Protein AF-A0A2N5FZJ8-F1 (afdb_monomer)

Foldseek 3Di:
DDPVVVVVVVVVVVVVVVVVVVVVVVVVCVVVPPVVVVVVVVVVVVVVLVVVVVVLVVVVVVCVVVVDDHPVNVVVVVVVVVVVVVVVVVVVVVVVVVVVVVVVVVVVVVVVVVPDDDDDDDDDDDDDDDDDDDDDDDDDDDDDDDDDDDDDDDDDDDPDDPPVRVVVVVVVVVVVVVVVVVVVVVCVSVVDDDPDPPDPDD

pLDDT: mean 71.3, std 21.49, range [29.97, 96.94]

Radius of gyration: 38.83 Å; Cα contacts (8 Å, |Δi|>4): 13; chains: 1; bounding box: 72×49×127 Å

Sequence (202 aa):
MSNEQAQELFSSLKKMGMKLEFELNELIKKQLNKEELLLSASSNSAVIASMISQCRNMVELLSIPLNFPTKNDVARVAKLAIQVEEKVDQLDEQMMALSSTLADIKSSVEMLGAGGLTEKPDSPAMDLPKSGQNPQLKAPSSKPESVNDSGTAASRKKPEDSPAEKRRKARSRALSILLDNIQKNAEIQSGLPLKGSKSNGR

Secondary structure (DSSP, 8-state):
--HHHHHHHHHHHHHHHHHHHHHHHHHHHHHHT-HHHHHHHHHHHHHHHHHHHHHHHHHHHHHHHHTPPPHHHHHHHHHHHHHHHHHHHHHHHHHHHHHHHHHHHHHHHHHHHTT------------PPP--------------------------------HHHHHHHHHHHHHHHHHHHHHHHHHHHHT-----------

Structure (mmCIF, N/CA/C/O backbone):
data_AF-A0A2N5FZJ8-F1
#
_entry.id   AF-A0A2N5FZJ8-F1
#
loop_
_atom_site.group_PDB
_atom_site.id
_atom_site.type_symbol
_atom_site.label_atom_id
_atom_site.label_alt_id
_atom_site.label_comp_id
_atom_site.label_asym_id
_atom_site.label_entity_id
_atom_site.label_seq_id
_atom_site.pdbx_PDB_ins_code
_atom_site.Cartn_x
_atom_site.Cartn_y
_atom_site.Cartn_z
_atom_site.occupancy
_atom_site.B_iso_or_equiv
_atom_site.auth_seq_id
_atom_site.auth_comp_id
_atom_site.auth_asym_id
_atom_site.auth_atom_id
_atom_site.pdbx_PDB_model_num
ATOM 1 N N . MET A 1 1 ? 2.322 12.257 68.155 1.00 51.56 1 MET A N 1
ATOM 2 C CA . MET A 1 1 ? 1.665 11.165 67.404 1.00 51.56 1 MET A CA 1
ATOM 3 C C . MET A 1 1 ? 2.762 10.210 66.968 1.00 51.56 1 MET A C 1
ATOM 5 O O . MET A 1 1 ? 3.756 10.703 66.446 1.00 51.56 1 MET A O 1
ATOM 9 N N . SER A 1 2 ? 2.690 8.925 67.331 1.00 56.94 2 SER A N 1
ATOM 10 C CA . SER A 1 2 ? 3.841 8.017 67.207 1.00 56.94 2 SER A CA 1
ATOM 11 C C . SER A 1 2 ? 4.096 7.626 65.747 1.00 56.94 2 SER A C 1
ATOM 13 O O . SER A 1 2 ? 3.173 7.493 64.945 1.00 56.94 2 SER A O 1
ATOM 15 N N . ASN A 1 3 ? 5.373 7.470 65.399 1.00 73.25 3 ASN A N 1
ATOM 16 C CA . ASN A 1 3 ? 5.850 7.179 64.042 1.00 73.25 3 ASN A CA 1
ATOM 17 C C . ASN A 1 3 ? 5.328 5.821 63.512 1.00 73.25 3 ASN A C 1
ATOM 19 O O . ASN A 1 3 ? 5.151 5.633 62.311 1.00 73.25 3 ASN A O 1
ATOM 23 N N . GLU A 1 4 ? 5.008 4.896 64.420 1.00 73.88 4 GLU A N 1
ATOM 24 C CA . GLU A 1 4 ? 4.426 3.580 64.120 1.00 73.88 4 GLU A CA 1
ATOM 25 C C . GLU A 1 4 ? 2.993 3.680 63.585 1.00 73.88 4 GLU A C 1
ATOM 27 O O . GLU A 1 4 ? 2.658 3.023 62.602 1.00 73.88 4 GLU A O 1
ATOM 32 N N . GLN A 1 5 ? 2.170 4.574 64.142 1.00 74.25 5 GLN A N 1
ATOM 33 C CA . GLN A 1 5 ? 0.802 4.800 63.657 1.00 74.25 5 GLN A CA 1
ATOM 34 C C . GLN A 1 5 ? 0.799 5.374 62.231 1.00 74.25 5 GLN A C 1
ATOM 36 O O . GLN A 1 5 ? -0.047 5.023 61.409 1.00 74.25 5 GLN A O 1
ATOM 41 N N . ALA A 1 6 ? 1.780 6.223 61.905 1.00 76.19 6 ALA A N 1
ATOM 42 C CA . ALA A 1 6 ? 1.956 6.748 60.554 1.00 76.19 6 ALA A CA 1
ATOM 43 C C . ALA A 1 6 ? 2.402 5.656 59.560 1.00 76.19 6 ALA A C 1
ATOM 45 O O . ALA A 1 6 ? 1.918 5.622 58.425 1.00 76.19 6 ALA A O 1
ATOM 46 N N . GLN A 1 7 ? 3.274 4.732 59.980 1.00 82.00 7 GLN A N 1
ATOM 47 C CA . GLN A 1 7 ? 3.683 3.590 59.155 1.00 82.00 7 GLN A CA 1
ATOM 48 C C . GLN A 1 7 ? 2.542 2.594 58.913 1.00 82.00 7 GLN A C 1
ATOM 50 O O . GLN A 1 7 ? 2.386 2.111 57.788 1.00 82.00 7 GLN A O 1
ATOM 55 N N . GLU A 1 8 ? 1.702 2.319 59.913 1.00 82.44 8 GLU A N 1
ATOM 56 C CA . GLU A 1 8 ? 0.527 1.458 59.743 1.00 82.44 8 GLU A CA 1
ATOM 57 C C . GLU A 1 8 ? -0.494 2.063 58.769 1.00 82.44 8 GLU A C 1
ATOM 59 O O . GLU A 1 8 ? -0.967 1.370 57.858 1.00 82.44 8 GLU A O 1
ATOM 64 N N . LEU A 1 9 ? -0.770 3.368 58.871 1.00 84.94 9 LEU A N 1
ATOM 65 C CA . LEU A 1 9 ? -1.635 4.084 57.927 1.00 84.94 9 LEU A CA 1
ATOM 66 C C . LEU A 1 9 ? -1.069 4.077 56.501 1.00 84.94 9 LEU A C 1
ATOM 68 O O . LEU A 1 9 ? -1.791 3.793 55.547 1.00 84.94 9 LEU A O 1
ATOM 72 N N . PHE A 1 10 ? 0.235 4.298 56.336 1.00 87.81 10 PHE A N 1
ATOM 73 C CA . PHE A 1 10 ? 0.866 4.224 55.019 1.00 87.81 10 PHE A CA 1
ATOM 74 C C . PHE A 1 10 ? 0.809 2.805 54.432 1.00 87.81 10 PHE A C 1
ATOM 76 O O . PHE A 1 10 ? 0.530 2.615 53.246 1.00 87.81 10 PHE A O 1
ATOM 83 N N . SER A 1 11 ? 1.016 1.784 55.268 1.00 85.31 11 SER A N 1
ATOM 84 C CA . SER A 1 11 ? 0.953 0.384 54.845 1.00 85.31 11 SER A CA 1
ATOM 85 C C . SER A 1 11 ? -0.462 -0.042 54.434 1.00 85.31 11 SER A C 1
ATOM 87 O O . SER A 1 11 ? -0.623 -0.793 53.469 1.00 85.31 11 SER A O 1
ATOM 89 N N . SER A 1 12 ? -1.492 0.454 55.125 1.00 85.25 12 SER A N 1
ATOM 90 C CA . SER A 1 12 ? -2.895 0.169 54.812 1.00 85.25 12 SER A CA 1
ATOM 91 C C . SER A 1 12 ? -3.349 0.892 53.544 1.00 85.25 12 SER A C 1
ATOM 93 O O . SER A 1 12 ? -3.952 0.256 52.678 1.00 85.25 12 SER A O 1
ATOM 95 N N . LEU A 1 13 ? -2.955 2.156 53.359 1.00 90.50 13 LEU A N 1
ATOM 96 C CA . LEU A 1 13 ? -3.197 2.900 52.122 1.00 90.50 13 LEU A CA 1
ATOM 97 C C . LEU A 1 13 ? -2.526 2.224 50.921 1.00 90.50 13 LEU A C 1
ATOM 99 O O . LEU A 1 13 ? -3.152 2.039 49.880 1.00 90.50 13 LEU A O 1
ATOM 103 N N . LYS A 1 14 ? -1.280 1.766 51.080 1.00 91.94 14 LYS A N 1
ATOM 104 C CA . LYS A 1 14 ? -0.554 1.033 50.035 1.00 91.94 14 LYS A CA 1
ATOM 105 C C . LYS A 1 14 ? -1.231 -0.295 49.678 1.00 91.94 14 LYS A C 1
ATOM 107 O O . LYS A 1 14 ? -1.328 -0.637 48.502 1.00 91.94 14 LYS A O 1
ATOM 112 N N . LYS A 1 15 ? -1.727 -1.042 50.671 1.00 92.06 15 LYS A N 1
ATOM 113 C CA . LYS A 1 15 ? -2.499 -2.279 50.443 1.00 92.06 15 LYS A CA 1
ATOM 114 C C . LYS A 1 15 ? -3.815 -2.002 49.712 1.00 92.06 15 LYS A C 1
ATOM 116 O O . LYS A 1 15 ? -4.202 -2.793 48.858 1.00 92.06 15 LYS A O 1
ATOM 121 N N . MET A 1 16 ? -4.489 -0.898 50.029 1.00 91.06 16 MET A N 1
ATOM 122 C CA . MET A 1 16 ? -5.724 -0.493 49.355 1.00 91.06 16 MET A CA 1
ATOM 123 C C . MET A 1 16 ? -5.465 -0.048 47.911 1.00 91.06 16 MET A C 1
ATOM 125 O O . MET A 1 16 ? -6.182 -0.484 47.015 1.00 91.06 16 MET A O 1
ATOM 129 N N . GLY A 1 17 ? -4.398 0.721 47.673 1.00 90.69 17 GLY A N 1
ATOM 130 C CA . GLY A 1 17 ? -3.949 1.092 46.329 1.00 90.69 17 GLY A CA 1
ATOM 131 C C . GLY A 1 17 ? -3.646 -0.132 45.464 1.00 90.69 17 GLY A C 1
ATOM 132 O O . GLY A 1 17 ? -4.189 -0.254 44.373 1.00 90.69 17 GLY A O 1
ATOM 133 N N . MET A 1 18 ? -2.894 -1.104 45.996 1.00 92.69 18 MET A N 1
ATOM 134 C CA . MET A 1 18 ? -2.609 -2.354 45.277 1.00 92.69 18 MET A CA 1
ATOM 135 C C . MET A 1 18 ? -3.866 -3.175 44.964 1.00 92.69 18 MET A C 1
ATOM 137 O O . MET A 1 18 ? -3.948 -3.783 43.900 1.00 92.69 18 MET A O 1
ATOM 141 N N . LYS A 1 19 ? -4.856 -3.209 45.866 1.00 92.56 19 LYS A N 1
ATOM 142 C CA . LYS A 1 19 ? -6.133 -3.892 45.597 1.00 92.56 19 LYS A CA 1
ATOM 143 C C . LYS A 1 19 ? -6.912 -3.209 44.477 1.00 92.56 19 LYS A C 1
ATOM 145 O O . LYS A 1 19 ? -7.411 -3.900 43.596 1.00 92.56 19 LYS A O 1
ATOM 150 N N . LEU A 1 20 ? -6.968 -1.878 44.486 1.00 93.81 20 LEU A N 1
ATOM 151 C CA . LEU A 1 20 ? -7.645 -1.110 43.444 1.00 93.81 20 LEU A CA 1
ATOM 152 C C . LEU A 1 20 ? -6.958 -1.311 42.090 1.00 93.81 20 LEU A C 1
ATOM 154 O O . LEU A 1 20 ? -7.627 -1.612 41.110 1.00 93.81 20 LEU A O 1
ATOM 158 N N . GLU A 1 21 ? -5.627 -1.232 42.039 1.00 93.25 21 GLU A N 1
ATOM 159 C CA . GLU A 1 21 ? -4.853 -1.520 40.826 1.00 93.25 21 GLU A CA 1
ATOM 160 C C . GLU A 1 21 ? -5.110 -2.938 40.306 1.00 93.25 21 GLU A C 1
ATOM 162 O O . GLU A 1 21 ? -5.289 -3.135 39.104 1.00 93.25 21 GLU A O 1
ATOM 167 N N . PHE A 1 22 ? -5.166 -3.926 41.202 1.00 94.38 22 PHE A N 1
ATOM 168 C CA . PHE A 1 22 ? -5.444 -5.309 40.835 1.00 94.38 22 PHE A CA 1
ATOM 169 C C . PHE A 1 22 ? -6.852 -5.479 40.253 1.00 94.38 22 PHE A C 1
ATOM 171 O O . PHE A 1 22 ? -6.998 -6.077 39.189 1.00 94.38 22 PHE A O 1
ATOM 178 N N . GLU A 1 23 ? -7.875 -4.921 40.904 1.00 92.00 23 GLU A N 1
ATOM 179 C CA . GLU A 1 23 ? -9.263 -4.972 40.428 1.00 92.00 23 GLU A CA 1
ATOM 180 C C . GLU A 1 23 ? -9.436 -4.259 39.086 1.00 92.00 23 GLU A C 1
ATOM 182 O O . GLU A 1 23 ? -10.106 -4.769 38.187 1.00 92.00 23 GLU A O 1
ATOM 187 N N . LEU A 1 24 ? -8.786 -3.108 38.914 1.00 91.31 24 LEU A N 1
ATOM 188 C CA . LEU A 1 24 ? -8.852 -2.327 37.684 1.00 91.31 24 LEU A CA 1
ATOM 189 C C . LEU A 1 24 ? -8.143 -3.054 36.534 1.00 91.31 24 LEU A C 1
ATOM 191 O O . LEU A 1 24 ? -8.661 -3.113 35.420 1.00 91.31 24 LEU A O 1
ATOM 195 N N . ASN A 1 25 ? -7.006 -3.692 36.812 1.00 92.94 25 ASN A N 1
ATOM 196 C CA . ASN A 1 25 ? -6.291 -4.516 35.842 1.00 92.94 25 ASN A CA 1
ATOM 197 C C . ASN A 1 25 ? -7.089 -5.778 35.466 1.00 92.94 25 ASN A C 1
ATOM 199 O O . ASN A 1 25 ? -7.164 -6.137 34.293 1.00 92.94 25 ASN A O 1
ATOM 203 N N . GLU A 1 26 ? -7.746 -6.424 36.431 1.00 91.19 26 GLU A N 1
ATOM 204 C CA . GLU A 1 26 ? -8.674 -7.533 36.178 1.00 91.19 26 GLU A CA 1
ATOM 205 C C . GLU A 1 26 ? -9.872 -7.103 35.323 1.00 91.19 26 GLU A C 1
ATOM 207 O O . GLU A 1 26 ? -10.249 -7.818 34.395 1.00 91.19 26 GLU A O 1
ATOM 212 N N . LEU A 1 27 ? -10.451 -5.925 35.571 1.00 88.88 27 LEU A N 1
ATOM 213 C CA . LEU A 1 27 ? -11.542 -5.383 34.755 1.00 88.88 27 LEU A CA 1
ATOM 214 C C . LEU A 1 27 ? -11.098 -5.080 33.323 1.00 88.88 27 LEU A C 1
ATOM 216 O O . LEU A 1 27 ? -11.801 -5.453 32.383 1.00 88.88 27 LEU A O 1
ATOM 220 N N . ILE A 1 28 ? -9.928 -4.459 33.146 1.00 85.81 28 ILE A N 1
ATOM 221 C CA . ILE A 1 28 ? -9.356 -4.188 31.821 1.00 85.81 28 ILE A CA 1
ATOM 222 C C . ILE A 1 28 ? -9.119 -5.502 31.080 1.00 85.81 28 ILE A C 1
ATOM 224 O O . ILE A 1 28 ? -9.569 -5.651 29.944 1.00 85.81 28 ILE A O 1
ATOM 228 N N . LYS A 1 29 ? -8.479 -6.484 31.727 1.00 85.06 29 LYS A N 1
ATOM 229 C CA . LYS A 1 29 ? -8.259 -7.814 31.142 1.00 85.06 29 LYS A CA 1
ATOM 230 C C . LYS A 1 29 ? -9.577 -8.478 30.768 1.00 85.06 29 LYS A C 1
ATOM 232 O O . LYS A 1 29 ? -9.704 -8.976 29.658 1.00 85.06 29 LYS A O 1
ATOM 237 N N . LYS A 1 30 ? -10.588 -8.431 31.637 1.00 83.94 30 LYS A N 1
ATOM 238 C CA . LYS A 1 30 ? -11.920 -8.985 31.353 1.00 83.94 30 LYS A CA 1
ATOM 239 C C . LYS A 1 30 ? -12.645 -8.272 30.221 1.00 83.94 30 LYS A C 1
ATOM 241 O O . LYS A 1 30 ? -13.468 -8.906 29.579 1.00 83.94 30 LYS A O 1
ATOM 246 N N . GLN A 1 31 ? -12.403 -6.986 29.976 1.00 76.44 31 GLN A N 1
ATOM 247 C CA . GLN A 1 31 ? -13.002 -6.281 28.840 1.00 76.44 31 GLN A CA 1
ATOM 248 C C . GLN A 1 31 ? -12.243 -6.530 27.532 1.00 76.44 31 GLN A C 1
ATOM 250 O O . GLN A 1 31 ? -12.888 -6.770 26.516 1.00 76.44 31 GLN A O 1
ATOM 255 N N . LEU A 1 32 ? -10.906 -6.529 27.552 1.00 74.25 32 LEU A N 1
ATOM 256 C CA . LEU A 1 32 ? -10.083 -6.781 26.362 1.00 74.25 32 LEU A CA 1
ATOM 257 C C . LEU A 1 32 ? -10.145 -8.235 25.892 1.00 74.25 32 LEU A C 1
ATOM 259 O O . LEU A 1 32 ? -10.093 -8.492 24.695 1.00 74.25 32 LEU A O 1
ATOM 263 N N . ASN A 1 33 ? -10.254 -9.180 26.825 1.00 75.69 33 ASN A N 1
ATOM 264 C CA . ASN A 1 33 ? -10.258 -10.609 26.520 1.00 75.69 33 ASN A CA 1
ATOM 265 C C . ASN A 1 33 ? -11.664 -11.145 26.198 1.00 75.69 33 ASN A C 1
ATOM 267 O O . ASN A 1 33 ? -11.864 -12.356 26.121 1.00 75.69 33 ASN A O 1
ATOM 271 N N . LYS A 1 34 ? -12.653 -10.257 26.021 1.00 77.31 34 LYS A N 1
ATOM 272 C CA . LYS A 1 34 ? -13.940 -10.628 25.431 1.00 77.31 34 LYS A CA 1
ATOM 273 C C . LYS A 1 34 ? -13.716 -10.881 23.951 1.00 77.31 34 LYS A C 1
ATOM 275 O O . LYS A 1 34 ? -13.586 -9.947 23.165 1.00 77.31 34 LYS A O 1
ATOM 280 N N . GLU A 1 35 ? -13.706 -12.156 23.590 1.00 69.88 35 GLU A N 1
ATOM 281 C CA . GLU A 1 35 ? -13.626 -12.631 22.208 1.00 69.88 35 GLU A CA 1
ATOM 282 C C . GLU A 1 35 ? -14.667 -11.945 21.307 1.00 69.88 35 GLU A C 1
ATOM 284 O O . GLU A 1 35 ? -14.365 -11.588 20.176 1.00 69.88 35 GLU A O 1
ATOM 289 N N . GLU A 1 36 ? -15.847 -11.627 21.843 1.00 70.62 36 GLU A N 1
ATOM 290 C CA . GLU A 1 36 ? -16.895 -10.857 21.162 1.00 70.62 36 GLU A CA 1
ATOM 291 C C . GLU A 1 36 ? -16.448 -9.441 20.747 1.00 70.62 36 GLU A C 1
ATOM 293 O O . GLU A 1 36 ? -16.779 -8.982 19.655 1.00 70.62 36 GLU A O 1
ATOM 298 N N . LEU A 1 37 ? -15.649 -8.753 21.571 1.00 73.62 37 LEU A N 1
ATOM 299 C CA . LEU A 1 37 ? -15.106 -7.429 21.245 1.00 73.62 37 LEU A CA 1
ATOM 300 C C . LEU A 1 37 ? -14.029 -7.555 20.163 1.00 73.62 37 LEU A C 1
ATOM 302 O O . LEU A 1 37 ? -13.997 -6.756 19.232 1.00 73.62 37 LEU A O 1
ATOM 306 N N . LEU A 1 38 ? -13.199 -8.598 20.231 1.00 76.81 38 LEU A N 1
ATOM 307 C CA . LEU A 1 38 ? -12.179 -8.875 19.220 1.00 76.81 38 LEU A CA 1
ATOM 308 C C . LEU A 1 38 ? -12.798 -9.253 17.862 1.00 76.81 38 LEU A C 1
ATOM 310 O O . LEU A 1 38 ? -12.352 -8.762 16.826 1.00 76.81 38 LEU A O 1
ATOM 314 N N . LEU A 1 39 ? -13.860 -10.063 17.863 1.00 76.62 39 LEU A N 1
ATOM 315 C CA . LEU A 1 39 ? -14.635 -10.430 16.673 1.00 76.62 39 LEU A CA 1
ATOM 316 C C . LEU A 1 39 ? -15.423 -9.238 16.109 1.00 76.62 39 LEU A C 1
ATOM 318 O O . LEU A 1 39 ? -15.474 -9.042 14.895 1.00 76.62 39 LEU A O 1
ATOM 322 N N . SER A 1 40 ? -16.000 -8.396 16.968 1.00 73.62 40 SER A N 1
ATOM 323 C CA . SER A 1 40 ? -16.661 -7.152 16.552 1.00 73.62 40 SER A CA 1
ATOM 324 C C . SER A 1 40 ? -15.658 -6.153 15.966 1.00 73.62 40 SER A C 1
ATOM 326 O O . SER A 1 40 ? -15.894 -5.556 14.919 1.00 73.62 40 SER A O 1
ATOM 328 N N . ALA A 1 41 ? -14.475 -6.022 16.567 1.00 78.19 41 ALA A N 1
ATOM 329 C CA . ALA A 1 41 ? -13.407 -5.178 16.045 1.00 78.19 41 ALA A CA 1
ATOM 330 C C . ALA A 1 41 ? -12.852 -5.698 14.708 1.00 78.19 41 ALA A C 1
ATOM 332 O O . ALA A 1 41 ? -12.589 -4.894 13.814 1.00 78.19 41 ALA A O 1
ATOM 333 N N . SER A 1 42 ? -12.697 -7.017 14.540 1.00 78.38 42 SER A N 1
ATOM 334 C CA . SER A 1 42 ? -12.204 -7.606 13.287 1.00 78.38 42 SER A CA 1
ATOM 335 C C . SER A 1 42 ? -13.236 -7.544 12.156 1.00 78.38 42 SER A C 1
ATOM 337 O O . SER A 1 42 ? -12.893 -7.254 11.012 1.00 78.38 42 SER A O 1
ATOM 339 N N . SER A 1 43 ? -14.517 -7.750 12.461 1.00 78.06 43 SER A N 1
ATOM 340 C CA . SER A 1 43 ? -15.594 -7.595 11.477 1.00 78.06 43 SER A CA 1
ATOM 341 C C . SER A 1 43 ? -15.771 -6.131 11.069 1.00 78.06 43 SER A C 1
ATOM 343 O O . SER A 1 43 ? -15.841 -5.832 9.876 1.00 78.06 43 SER A O 1
ATOM 345 N N . ASN A 1 44 ? -15.729 -5.198 12.024 1.00 80.56 44 ASN A N 1
ATOM 346 C CA . ASN A 1 44 ? -15.761 -3.767 11.727 1.00 80.56 44 ASN A CA 1
ATOM 347 C C . ASN A 1 44 ? -14.537 -3.318 10.921 1.00 80.56 44 ASN A C 1
ATOM 349 O O . ASN A 1 44 ? -14.677 -2.513 10.000 1.00 80.56 44 ASN A O 1
ATOM 353 N N . SER A 1 45 ? -13.344 -3.848 11.205 1.00 82.00 45 SER A N 1
ATOM 354 C CA . SER A 1 45 ? -12.148 -3.510 10.428 1.00 82.00 45 SER A CA 1
ATOM 355 C C . SER A 1 45 ? -12.231 -4.023 8.988 1.00 82.00 45 SER A C 1
ATOM 357 O O . SER A 1 45 ? -11.848 -3.297 8.071 1.00 82.00 45 SER A O 1
ATOM 359 N N . ALA A 1 46 ? -12.816 -5.204 8.759 1.00 83.69 46 ALA A N 1
ATOM 360 C CA . ALA A 1 46 ? -13.082 -5.717 7.416 1.00 83.69 46 ALA A CA 1
ATOM 361 C C . ALA A 1 46 ? -14.078 -4.832 6.639 1.00 83.69 46 ALA A C 1
ATOM 363 O O . ALA A 1 46 ? -13.865 -4.539 5.459 1.00 83.69 46 ALA A O 1
ATOM 364 N N . VAL A 1 47 ? -15.133 -4.340 7.300 1.00 84.69 47 VAL A N 1
ATOM 365 C CA . VAL A 1 47 ? -16.097 -3.403 6.694 1.00 84.69 47 VAL A CA 1
ATOM 366 C C . VAL A 1 47 ? -15.424 -2.076 6.338 1.00 84.69 47 VAL A C 1
ATOM 368 O O . VAL A 1 47 ? -15.582 -1.586 5.219 1.00 84.69 47 VAL A O 1
ATOM 371 N N . ILE A 1 48 ? -14.616 -1.522 7.243 1.00 84.75 48 ILE A N 1
ATOM 372 C CA . ILE A 1 48 ? -13.857 -0.288 6.997 1.00 84.75 48 ILE A CA 1
ATOM 373 C C . ILE A 1 48 ? -12.867 -0.482 5.839 1.00 84.75 48 ILE A C 1
ATOM 375 O O . ILE A 1 48 ? -12.765 0.380 4.967 1.00 84.75 48 ILE A O 1
ATOM 379 N N . ALA A 1 49 ? -12.179 -1.624 5.770 1.00 85.19 49 ALA A N 1
ATOM 380 C CA . ALA A 1 49 ? -11.278 -1.947 4.665 1.00 85.19 49 ALA A CA 1
ATOM 381 C C . ALA A 1 49 ? -12.016 -2.015 3.315 1.00 85.19 49 ALA A C 1
ATOM 383 O O . ALA A 1 49 ? -11.515 -1.509 2.305 1.00 85.19 49 ALA A O 1
ATOM 384 N N . SER A 1 50 ? -13.229 -2.576 3.300 1.00 86.25 50 SER A N 1
ATOM 385 C CA . SER A 1 50 ? -14.099 -2.588 2.119 1.00 86.25 50 SER A CA 1
ATOM 386 C C . SER A 1 50 ? -14.509 -1.170 1.703 1.00 86.25 50 SER A C 1
ATOM 388 O O . SER A 1 50 ? -14.347 -0.804 0.539 1.00 86.25 50 SER A O 1
ATOM 390 N N . MET A 1 51 ? -14.929 -0.320 2.648 1.00 86.75 51 MET A N 1
ATOM 391 C CA . MET A 1 51 ? -15.269 1.084 2.368 1.00 86.75 51 MET A CA 1
ATOM 392 C C . MET A 1 51 ? -14.077 1.878 1.823 1.00 86.75 51 MET A C 1
ATOM 394 O O . MET A 1 51 ? -14.211 2.622 0.851 1.00 86.75 51 MET A O 1
ATOM 398 N N . ILE A 1 52 ? -12.890 1.695 2.403 1.00 89.00 52 ILE A N 1
ATOM 399 C CA . ILE A 1 52 ? -11.658 2.324 1.912 1.00 89.00 52 ILE A CA 1
ATOM 400 C C . ILE A 1 52 ? -11.359 1.864 0.480 1.00 89.00 52 ILE A C 1
ATOM 402 O O . ILE A 1 52 ? -10.953 2.675 -0.353 1.00 89.00 52 ILE A O 1
ATOM 406 N N . SER A 1 53 ? -11.579 0.585 0.174 1.00 86.94 53 SER A N 1
ATOM 407 C CA . SER A 1 53 ? -11.386 0.039 -1.173 1.00 86.94 53 SER A CA 1
ATOM 408 C C . SER A 1 53 ? -12.383 0.627 -2.175 1.00 86.94 53 SER A C 1
ATOM 410 O O . SER A 1 53 ? -11.990 1.032 -3.264 1.00 86.94 53 SER A O 1
ATOM 412 N N . GLN A 1 54 ? -13.652 0.776 -1.792 1.00 89.00 54 GLN A N 1
ATOM 413 C CA . GLN A 1 54 ? -14.660 1.438 -2.625 1.00 89.00 54 GLN A CA 1
ATOM 414 C C . GLN A 1 54 ? -14.324 2.914 -2.874 1.00 89.00 54 GLN A C 1
ATOM 416 O O . GLN A 1 54 ? -14.427 3.386 -4.004 1.00 89.00 54 GLN A O 1
ATOM 421 N N . CYS A 1 55 ? -13.854 3.630 -1.849 1.00 88.25 55 CYS A N 1
ATOM 422 C CA . CYS A 1 55 ? -13.403 5.013 -1.986 1.00 88.25 55 CYS A CA 1
ATOM 423 C C . CYS A 1 55 ? -12.219 5.125 -2.958 1.00 88.25 55 CYS A C 1
ATOM 425 O O . CYS A 1 55 ? -12.226 5.977 -3.843 1.00 88.25 55 CYS A O 1
ATOM 427 N N . ARG A 1 56 ? -11.239 4.214 -2.872 1.00 86.56 56 ARG A N 1
ATOM 428 C CA . ARG A 1 56 ? -10.131 4.142 -3.841 1.00 86.56 56 ARG A CA 1
ATOM 429 C C . ARG A 1 56 ? -10.636 3.933 -5.268 1.00 86.56 56 ARG A C 1
ATOM 431 O O . ARG A 1 56 ? -10.214 4.664 -6.156 1.00 86.56 56 ARG A O 1
ATOM 438 N N . ASN A 1 57 ? -11.585 3.022 -5.473 1.00 87.31 57 ASN A N 1
ATOM 439 C CA . ASN A 1 57 ? -12.168 2.773 -6.795 1.00 87.31 57 ASN A CA 1
ATOM 440 C C . ASN A 1 57 ? -12.916 3.999 -7.341 1.00 87.31 57 ASN A C 1
ATOM 442 O O . ASN A 1 57 ? -12.835 4.296 -8.529 1.00 87.31 57 ASN A O 1
ATOM 446 N N . MET A 1 58 ? -13.617 4.743 -6.480 1.00 87.00 58 MET A N 1
ATOM 447 C CA . MET A 1 58 ? -14.262 6.000 -6.872 1.00 87.00 58 MET A CA 1
ATOM 448 C C . MET A 1 58 ? -13.231 7.059 -7.262 1.00 87.00 58 MET A C 1
ATOM 450 O O . MET A 1 58 ? -13.411 7.741 -8.265 1.00 87.00 58 MET A O 1
ATOM 454 N N . VAL A 1 59 ? -12.133 7.171 -6.510 1.00 86.88 59 VAL A N 1
ATOM 455 C CA . VAL A 1 59 ? -11.018 8.068 -6.843 1.00 86.88 59 VAL A CA 1
ATOM 456 C C . VAL A 1 59 ? -10.398 7.688 -8.192 1.00 86.88 59 VAL A C 1
ATOM 458 O O . VAL A 1 59 ? -10.101 8.575 -8.980 1.00 86.88 59 VAL A O 1
ATOM 461 N N . GLU A 1 60 ? -10.263 6.401 -8.509 1.00 87.25 60 GLU A N 1
ATOM 462 C CA . GLU A 1 60 ? -9.792 5.954 -9.829 1.00 87.25 60 GLU A CA 1
ATOM 463 C C . GLU A 1 60 ? -10.789 6.246 -10.958 1.00 87.25 60 GLU A C 1
ATOM 465 O O . GL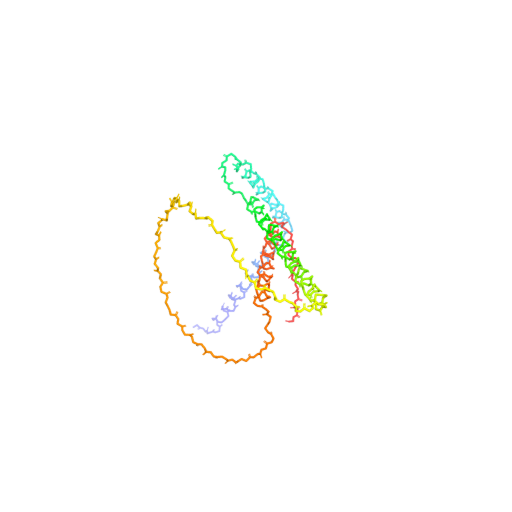U A 1 60 ? -10.393 6.639 -12.049 1.00 87.25 60 GLU A O 1
ATOM 470 N N . LEU A 1 61 ? -12.092 6.109 -10.718 1.00 87.44 61 LEU A N 1
ATOM 471 C CA . LEU A 1 61 ? -13.095 6.440 -11.732 1.00 87.44 61 LEU A CA 1
ATOM 472 C C . LEU A 1 61 ? -13.154 7.952 -11.998 1.00 87.44 61 LEU A C 1
ATOM 474 O O . LEU A 1 61 ? -13.288 8.382 -13.142 1.00 87.44 61 LEU A O 1
ATOM 478 N N . LEU A 1 62 ? -13.032 8.759 -10.942 1.00 86.81 62 LEU A N 1
ATOM 479 C CA . LEU A 1 62 ? -13.021 10.219 -11.025 1.00 86.81 62 LEU A CA 1
ATOM 480 C C . LEU A 1 62 ? -11.716 10.770 -11.609 1.00 86.81 62 LEU A C 1
ATOM 482 O O . LEU A 1 62 ? -11.707 11.901 -12.096 1.00 86.81 62 LEU A O 1
ATOM 486 N N . SER A 1 63 ? -10.631 9.994 -11.604 1.00 87.62 63 SER A N 1
ATOM 487 C CA . SER A 1 63 ? -9.343 10.441 -12.136 1.00 87.62 63 SER A CA 1
ATOM 488 C C . SER A 1 63 ? -9.337 10.584 -13.650 1.00 87.62 63 SER A C 1
ATOM 490 O O . SER A 1 63 ? -8.597 11.409 -14.175 1.00 87.62 63 SER A O 1
ATOM 492 N N . ILE A 1 64 ? -10.187 9.827 -14.348 1.00 82.56 64 ILE A N 1
ATOM 493 C CA . ILE A 1 64 ? -10.317 9.877 -15.806 1.00 82.56 64 ILE A CA 1
ATOM 494 C C . ILE A 1 64 ? -10.850 11.248 -16.268 1.00 82.56 64 ILE A C 1
ATOM 496 O O . ILE A 1 64 ? -10.172 11.897 -17.063 1.00 82.56 64 ILE A O 1
ATOM 500 N N . PRO A 1 65 ? -12.010 11.744 -15.784 1.00 87.19 65 PRO A N 1
ATOM 501 C CA . PRO A 1 65 ? -12.513 13.056 -16.193 1.00 87.19 65 PRO A CA 1
ATOM 502 C C . PRO A 1 65 ? -11.733 14.232 -15.589 1.00 87.19 65 PRO A C 1
ATOM 504 O O . PRO A 1 65 ? -11.665 15.289 -16.211 1.00 87.19 65 PRO A O 1
ATOM 507 N N . LEU A 1 66 ? -11.162 14.083 -14.388 1.00 85.44 66 LEU A N 1
ATOM 508 C CA . LEU A 1 66 ? -10.483 15.178 -13.678 1.00 85.44 66 LEU A CA 1
ATOM 509 C C . LEU A 1 66 ? -8.962 15.207 -13.894 1.00 85.44 66 LEU A C 1
ATOM 511 O O . LEU A 1 66 ? -8.290 16.096 -13.374 1.00 85.44 66 LEU A O 1
ATOM 515 N N . ASN A 1 67 ? -8.426 14.253 -14.660 1.00 85.62 67 ASN A N 1
ATOM 516 C CA . ASN A 1 67 ? -7.026 14.152 -15.069 1.00 85.62 67 ASN A CA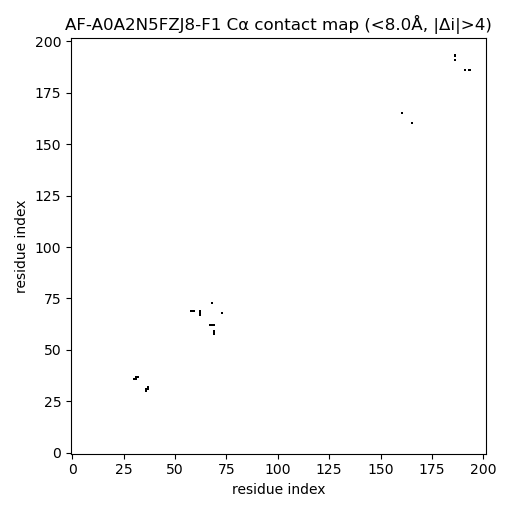 1
ATOM 517 C C . ASN A 1 67 ? -6.008 14.312 -13.922 1.00 85.62 67 ASN A C 1
ATOM 519 O O . ASN A 1 67 ? -4.970 14.956 -14.079 1.00 85.62 67 ASN A O 1
ATOM 523 N N . PHE A 1 68 ? -6.300 13.740 -12.752 1.00 88.88 68 PHE A N 1
ATOM 524 C CA . PHE A 1 68 ? -5.328 13.671 -11.664 1.00 88.88 68 PHE A CA 1
ATOM 525 C C . PHE A 1 68 ? -4.629 12.305 -11.660 1.00 88.88 68 PHE A C 1
ATOM 527 O O . PHE A 1 68 ? -5.279 11.281 -11.867 1.00 88.88 68 PHE A O 1
ATOM 534 N N . PRO A 1 69 ? -3.311 12.253 -11.411 1.00 83.31 69 PRO A N 1
ATOM 535 C CA . PRO A 1 69 ? -2.577 10.994 -11.399 1.00 83.31 69 PRO A CA 1
ATOM 536 C C . PRO A 1 69 ? -2.979 10.134 -10.193 1.00 83.31 69 PRO A C 1
ATOM 538 O O . PRO A 1 69 ? -2.977 10.599 -9.051 1.00 83.31 69 PRO A O 1
ATOM 541 N N . THR A 1 70 ? -3.294 8.859 -10.433 1.00 89.56 70 THR A N 1
ATOM 542 C CA . THR A 1 70 ? -3.624 7.894 -9.372 1.00 89.56 70 THR A CA 1
ATOM 543 C C . THR A 1 70 ? -2.403 7.096 -8.924 1.00 89.56 70 THR A C 1
ATOM 545 O O . THR A 1 70 ? -1.375 7.032 -9.601 1.00 89.56 70 THR A O 1
ATOM 548 N N . LYS A 1 71 ? -2.516 6.412 -7.777 1.00 88.31 71 LYS A N 1
ATOM 549 C CA . LYS A 1 71 ? -1.458 5.507 -7.291 1.00 88.31 71 LYS A CA 1
ATOM 550 C C . LYS A 1 71 ? -1.142 4.393 -8.295 1.00 88.31 71 LYS A C 1
ATOM 552 O O . LYS A 1 71 ? 0.020 4.019 -8.438 1.00 88.31 71 LYS A O 1
ATOM 557 N N . ASN A 1 72 ? -2.156 3.9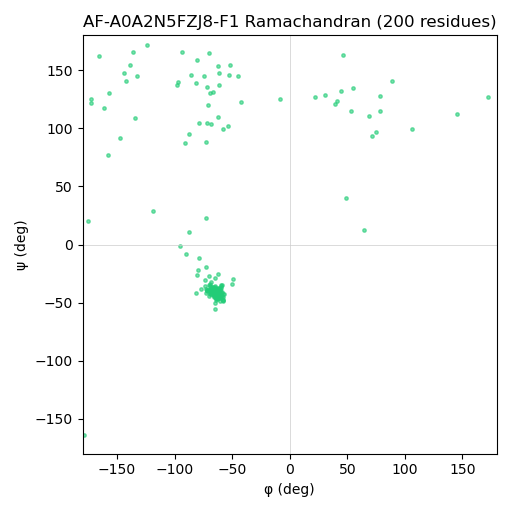03 -9.010 1.00 87.81 72 ASN A N 1
ATOM 558 C CA . ASN A 1 72 ? -1.984 2.877 -10.035 1.00 87.81 72 ASN A CA 1
ATOM 559 C C . ASN A 1 72 ? -1.230 3.414 -11.253 1.00 87.81 72 ASN A C 1
ATOM 561 O O . ASN A 1 72 ? -0.411 2.693 -11.817 1.00 87.81 72 ASN A O 1
ATOM 565 N N . ASP A 1 73 ? -1.441 4.677 -11.629 1.00 89.94 73 ASP A N 1
ATOM 566 C CA . ASP A 1 73 ? -0.683 5.311 -12.714 1.00 89.94 73 ASP A CA 1
ATOM 567 C C . ASP A 1 73 ? 0.799 5.411 -12.371 1.00 89.94 73 ASP A C 1
ATOM 569 O O . ASP A 1 73 ? 1.643 4.995 -13.161 1.00 89.94 73 ASP A O 1
ATOM 573 N N . VAL A 1 74 ? 1.119 5.866 -11.156 1.00 91.75 74 VAL A N 1
ATOM 574 C CA . VAL A 1 74 ? 2.507 5.946 -10.681 1.00 91.75 74 VAL A CA 1
ATOM 575 C C . VAL A 1 74 ? 3.162 4.562 -10.669 1.00 91.75 74 VAL A C 1
ATOM 577 O O . VAL A 1 74 ? 4.288 4.410 -11.141 1.00 91.75 74 VAL A O 1
ATOM 580 N N . ALA A 1 75 ? 2.453 3.533 -10.197 1.00 92.81 75 ALA A N 1
ATOM 581 C CA . ALA A 1 75 ? 2.961 2.162 -10.192 1.00 92.81 75 ALA A CA 1
ATOM 582 C C . ALA A 1 75 ? 3.191 1.614 -11.613 1.00 92.81 75 ALA A C 1
ATOM 584 O O . ALA A 1 75 ? 4.208 0.968 -11.872 1.00 92.81 75 ALA A O 1
ATOM 585 N N . ARG A 1 76 ? 2.275 1.891 -12.551 1.00 93.06 76 ARG A N 1
ATOM 586 C CA . ARG A 1 76 ? 2.410 1.491 -13.960 1.00 93.06 76 ARG A CA 1
ATOM 587 C C . ARG A 1 76 ? 3.597 2.174 -14.633 1.00 93.06 76 ARG A C 1
ATOM 589 O O . ARG A 1 76 ? 4.378 1.495 -15.294 1.00 93.06 76 ARG A O 1
ATOM 596 N N . VAL A 1 77 ? 3.762 3.481 -14.434 1.00 95.38 77 VAL A N 1
ATOM 597 C CA . VAL A 1 77 ? 4.900 4.240 -14.971 1.00 95.38 77 VAL A CA 1
ATOM 598 C C . VAL A 1 77 ? 6.216 3.726 -14.391 1.00 95.38 77 VAL A C 1
ATOM 600 O O . VAL A 1 77 ? 7.160 3.502 -15.142 1.00 95.38 77 VAL A O 1
ATOM 603 N N . ALA A 1 78 ? 6.271 3.453 -13.085 1.00 94.75 78 ALA A N 1
ATOM 604 C CA . ALA A 1 78 ? 7.455 2.871 -12.458 1.00 94.75 78 ALA A CA 1
ATOM 605 C C . ALA A 1 78 ? 7.798 1.490 -13.040 1.00 94.75 78 ALA A C 1
ATOM 607 O O . ALA A 1 78 ? 8.958 1.214 -13.334 1.00 94.75 78 ALA A O 1
ATOM 608 N N . LYS A 1 79 ? 6.792 0.636 -13.272 1.00 96.12 79 LYS A N 1
ATOM 609 C CA . LYS A 1 79 ? 6.996 -0.672 -13.908 1.00 96.12 79 LYS A CA 1
ATOM 610 C C . LYS A 1 79 ? 7.543 -0.538 -15.329 1.00 96.12 79 LYS A C 1
ATOM 612 O O . LYS A 1 79 ? 8.465 -1.263 -15.687 1.00 96.12 79 LYS A O 1
ATOM 617 N N . LEU A 1 80 ? 6.996 0.381 -16.124 1.00 96.31 80 LEU A N 1
ATOM 618 C CA . LEU A 1 80 ? 7.500 0.660 -17.470 1.00 96.31 80 LEU A CA 1
ATOM 619 C C . LEU A 1 80 ? 8.941 1.172 -17.433 1.00 96.31 80 LEU A C 1
ATOM 621 O O . LEU A 1 80 ? 9.756 0.722 -18.229 1.00 96.31 80 LEU A O 1
ATOM 625 N N . ALA A 1 81 ? 9.272 2.056 -16.491 1.00 96.19 81 ALA A N 1
ATOM 626 C CA . ALA A 1 81 ? 10.631 2.562 -16.329 1.00 96.19 81 ALA A CA 1
ATOM 627 C C . ALA A 1 81 ? 11.632 1.430 -16.038 1.00 96.19 81 ALA A C 1
ATOM 629 O O . ALA A 1 81 ? 12.668 1.363 -16.692 1.00 96.19 81 ALA A O 1
ATOM 630 N N . ILE A 1 82 ? 11.285 0.503 -15.138 1.00 95.75 82 ILE A N 1
ATOM 631 C CA . ILE A 1 82 ? 12.111 -0.681 -14.843 1.00 95.75 82 ILE A CA 1
ATOM 632 C C . ILE A 1 82 ? 12.277 -1.553 -16.093 1.00 95.75 82 ILE A C 1
ATOM 634 O O . ILE A 1 82 ? 13.386 -1.950 -16.427 1.00 95.75 82 ILE A O 1
ATOM 638 N N . GLN A 1 83 ? 11.193 -1.820 -16.824 1.00 96.56 83 GLN A N 1
ATOM 639 C CA . GLN A 1 83 ? 11.258 -2.632 -18.043 1.00 96.56 83 GLN A CA 1
ATOM 640 C C . GLN A 1 83 ? 12.127 -1.991 -19.127 1.00 96.56 83 GLN A C 1
ATOM 642 O O . GLN A 1 83 ? 12.833 -2.693 -19.845 1.00 96.56 83 GLN A O 1
ATOM 647 N N . VAL A 1 84 ? 12.071 -0.667 -19.262 1.00 96.94 84 VAL A N 1
ATOM 648 C CA . VAL A 1 84 ? 12.931 0.063 -20.194 1.00 96.94 84 VAL A CA 1
ATOM 649 C C . VAL A 1 84 ? 14.390 -0.038 -19.759 1.00 96.94 84 VAL A C 1
ATOM 651 O O . VAL A 1 84 ? 15.230 -0.317 -20.606 1.00 96.94 84 VAL A O 1
ATOM 654 N N . GLU A 1 85 ? 14.690 0.116 -18.467 1.00 95.12 85 GLU A N 1
ATOM 655 C CA . GLU A 1 85 ? 16.049 -0.060 -17.935 1.00 95.12 85 GLU A CA 1
ATOM 656 C C . GLU A 1 85 ? 16.586 -1.467 -18.242 1.00 95.12 85 GLU A C 1
ATOM 658 O O . GLU A 1 85 ? 17.645 -1.600 -18.847 1.00 95.12 85 GLU A O 1
ATOM 663 N N . GLU A 1 86 ? 15.807 -2.516 -17.962 1.00 94.81 86 GLU A N 1
ATOM 664 C CA . GLU A 1 86 ? 16.183 -3.904 -18.270 1.00 94.81 86 GLU A CA 1
ATOM 665 C C . GLU A 1 86 ? 16.424 -4.137 -19.769 1.00 94.81 86 GLU A C 1
ATOM 667 O O . GLU A 1 86 ? 17.303 -4.908 -20.158 1.00 94.81 86 GLU A O 1
ATOM 672 N N . LYS A 1 87 ? 15.625 -3.501 -20.632 1.00 96.50 87 LYS A N 1
ATOM 673 C CA . LYS A 1 87 ? 15.769 -3.635 -22.086 1.00 96.50 87 LYS A CA 1
ATOM 674 C C . LYS A 1 87 ? 16.979 -2.879 -22.618 1.00 96.50 87 LYS A C 1
ATOM 676 O O . LYS A 1 87 ? 17.626 -3.382 -23.532 1.00 96.50 87 LYS A O 1
ATOM 681 N N . VAL A 1 88 ? 17.301 -1.720 -22.052 1.00 96.44 88 VAL A N 1
ATOM 682 C CA . VAL A 1 88 ? 18.526 -0.979 -22.383 1.00 96.44 88 VAL A CA 1
ATOM 683 C C . VAL A 1 88 ? 19.756 -1.771 -21.946 1.00 96.44 88 VAL A C 1
ATOM 685 O O . VAL A 1 88 ? 20.657 -1.955 -22.756 1.00 96.44 88 VAL A O 1
ATOM 688 N N . ASP A 1 89 ? 19.748 -2.347 -20.743 1.00 94.06 89 ASP A N 1
ATOM 689 C CA . ASP A 1 89 ? 20.842 -3.201 -20.265 1.00 94.06 89 ASP A CA 1
ATOM 690 C C . ASP A 1 89 ? 21.077 -4.410 -21.195 1.00 94.06 89 ASP A C 1
ATOM 692 O O . ASP A 1 89 ? 22.219 -4.748 -21.509 1.00 94.06 89 ASP A O 1
ATOM 696 N N . GLN A 1 90 ? 20.003 -5.043 -21.688 1.00 95.62 90 GLN A N 1
ATOM 697 C CA . GLN A 1 90 ? 20.097 -6.139 -22.665 1.00 95.62 90 GLN A CA 1
ATOM 698 C C . GLN A 1 90 ? 20.723 -5.687 -23.989 1.00 95.62 90 GLN A C 1
ATOM 700 O O . GLN A 1 90 ? 21.508 -6.428 -24.583 1.00 95.62 90 GLN A O 1
ATOM 705 N N . LEU A 1 91 ? 20.377 -4.489 -24.465 1.00 95.69 91 LEU A N 1
ATOM 706 C CA . LEU A 1 91 ? 20.957 -3.931 -25.685 1.00 95.69 91 LEU A CA 1
ATOM 707 C C . LEU A 1 91 ? 22.436 -3.590 -25.499 1.00 95.69 91 LEU A C 1
ATOM 709 O O . LEU A 1 91 ? 23.230 -3.882 -26.390 1.00 95.69 91 LEU A O 1
ATOM 713 N N . ASP A 1 92 ? 22.817 -3.037 -24.350 1.00 93.88 92 ASP A N 1
ATOM 714 C CA . ASP A 1 92 ? 24.215 -2.742 -24.036 1.00 93.88 92 ASP A CA 1
ATOM 715 C C . ASP A 1 92 ? 25.055 -4.023 -23.979 1.00 93.88 92 ASP A C 1
ATOM 717 O O . ASP A 1 92 ? 26.148 -4.076 -24.546 1.00 93.88 92 ASP A O 1
ATOM 721 N N . GLU A 1 93 ? 24.539 -5.089 -23.361 1.00 93.62 93 GLU A N 1
ATOM 722 C CA . GLU A 1 93 ? 25.212 -6.390 -23.330 1.00 93.62 93 GLU A CA 1
ATOM 723 C C . GLU A 1 93 ? 25.375 -6.977 -24.739 1.00 93.62 93 GLU A C 1
ATOM 725 O O . GLU A 1 93 ? 26.467 -7.420 -25.104 1.00 93.62 93 GLU A O 1
ATOM 730 N N . GLN A 1 94 ? 24.328 -6.920 -25.567 1.00 94.50 94 GLN A N 1
ATOM 731 C CA . GLN A 1 94 ? 24.400 -7.358 -26.963 1.00 94.50 94 GLN A CA 1
ATOM 732 C C . GLN A 1 94 ? 25.378 -6.514 -27.782 1.00 94.50 94 GLN A C 1
ATOM 734 O O . GLN A 1 94 ? 26.142 -7.065 -28.571 1.00 94.50 94 GLN A O 1
ATOM 739 N N . MET A 1 95 ? 25.407 -5.195 -27.588 1.00 94.69 95 MET A N 1
ATOM 740 C CA . MET A 1 95 ? 26.337 -4.308 -28.283 1.00 94.69 95 MET A CA 1
ATOM 741 C C . MET A 1 95 ? 27.786 -4.591 -27.877 1.00 94.69 95 MET A C 1
ATOM 743 O O . MET A 1 95 ? 28.667 -4.633 -28.736 1.00 94.69 95 MET A O 1
ATOM 747 N N . MET A 1 96 ? 28.039 -4.841 -26.591 1.00 93.31 96 MET A N 1
ATOM 748 C CA . MET A 1 96 ? 29.357 -5.240 -26.096 1.00 93.31 96 MET A CA 1
ATOM 749 C C . MET A 1 96 ? 29.779 -6.603 -26.648 1.00 93.31 96 MET A C 1
ATOM 751 O O . MET A 1 96 ? 30.914 -6.749 -27.100 1.00 93.31 96 MET A O 1
ATOM 755 N N . ALA A 1 97 ? 28.869 -7.579 -26.683 1.00 91.75 97 ALA A N 1
ATOM 756 C CA . ALA A 1 97 ? 29.127 -8.885 -27.282 1.00 91.75 97 ALA A CA 1
ATOM 757 C C . ALA A 1 97 ? 29.450 -8.757 -28.778 1.00 91.75 97 ALA A C 1
ATOM 759 O O . ALA A 1 97 ? 30.455 -9.295 -29.237 1.00 91.75 97 ALA A O 1
ATOM 760 N N . LEU A 1 98 ? 28.668 -7.977 -29.530 1.00 92.75 98 LEU A N 1
ATOM 761 C CA . LEU A 1 98 ? 28.927 -7.698 -30.943 1.00 92.75 98 LEU A CA 1
ATOM 762 C C . LEU A 1 98 ? 30.276 -6.999 -31.142 1.00 92.75 98 LEU A C 1
ATOM 764 O O . LEU A 1 98 ? 31.066 -7.421 -31.984 1.00 92.75 98 LEU A O 1
ATOM 768 N N . SER A 1 99 ? 30.587 -5.985 -30.333 1.00 91.19 99 SER A N 1
ATOM 769 C CA . SER A 1 99 ? 31.879 -5.298 -30.383 1.00 91.19 99 SER A CA 1
ATOM 770 C C . SER A 1 99 ? 33.046 -6.240 -30.075 1.00 91.19 99 SER A C 1
ATOM 772 O O . SER A 1 99 ? 34.092 -6.123 -30.711 1.00 91.19 99 SER A O 1
ATOM 774 N N . SER A 1 100 ? 32.877 -7.177 -29.136 1.00 90.62 100 SER A N 1
ATOM 775 C CA . SER A 1 100 ? 33.876 -8.211 -28.841 1.00 90.62 100 SER A CA 1
ATOM 776 C C . SER A 1 100 ? 34.058 -9.138 -30.034 1.00 90.62 100 SER A C 1
ATOM 778 O O . SER A 1 100 ? 35.174 -9.290 -30.509 1.00 90.62 100 SER A O 1
ATOM 780 N N . THR A 1 101 ? 32.969 -9.673 -30.599 1.00 91.94 101 THR A N 1
ATOM 781 C CA . THR A 1 101 ? 33.061 -10.556 -31.772 1.00 91.94 101 THR A CA 1
ATOM 782 C C . THR A 1 101 ? 33.704 -9.860 -32.969 1.00 91.94 101 THR A C 1
ATOM 784 O O . THR A 1 101 ? 34.479 -10.476 -33.692 1.00 91.94 101 THR A O 1
ATOM 787 N N . LEU A 1 102 ? 33.451 -8.562 -33.165 1.00 89.31 102 LEU A N 1
ATOM 788 C CA . LEU A 1 102 ? 34.080 -7.784 -34.227 1.00 89.31 102 LEU A CA 1
ATOM 789 C C . LEU A 1 102 ? 35.581 -7.576 -33.972 1.00 89.31 102 LEU A C 1
ATOM 791 O O . LEU A 1 102 ? 36.371 -7.640 -34.913 1.00 89.31 102 LEU A O 1
ATOM 795 N N . ALA A 1 103 ? 35.988 -7.359 -32.718 1.00 87.94 103 ALA A N 1
ATOM 796 C CA . ALA A 1 103 ? 37.397 -7.292 -32.331 1.00 87.94 103 ALA A CA 1
ATOM 797 C C . ALA A 1 103 ? 38.107 -8.650 -32.502 1.00 87.94 103 ALA A C 1
ATOM 799 O O . ALA A 1 103 ? 39.230 -8.706 -33.011 1.00 87.94 103 ALA A O 1
ATOM 800 N N . ASP A 1 104 ? 37.429 -9.747 -32.164 1.00 88.38 104 ASP A N 1
ATOM 801 C CA . ASP A 1 104 ? 37.927 -11.114 -32.332 1.00 88.38 104 ASP A CA 1
ATOM 802 C C . ASP A 1 104 ? 38.068 -11.473 -33.821 1.00 88.38 104 ASP A C 1
ATOM 804 O O . ASP A 1 104 ? 39.087 -12.020 -34.244 1.00 88.38 104 ASP A O 1
ATOM 808 N N . ILE A 1 105 ? 37.100 -11.086 -34.659 1.00 88.44 105 ILE A N 1
ATOM 809 C CA . ILE A 1 105 ? 37.188 -11.235 -36.119 1.00 88.44 105 ILE A CA 1
ATOM 810 C C . ILE A 1 105 ? 38.336 -10.391 -36.674 1.00 88.44 105 ILE A C 1
ATOM 812 O O . ILE A 1 105 ? 39.130 -10.895 -37.464 1.00 88.44 105 ILE A O 1
ATOM 816 N N . LYS A 1 106 ? 38.466 -9.127 -36.252 1.00 88.62 106 LYS A N 1
ATOM 817 C CA . LYS A 1 106 ? 39.551 -8.244 -36.698 1.00 88.62 106 LYS A CA 1
ATOM 818 C C . LYS A 1 106 ? 40.926 -8.840 -36.384 1.00 88.62 106 LYS A C 1
ATOM 820 O O . LYS A 1 106 ? 41.767 -8.911 -37.273 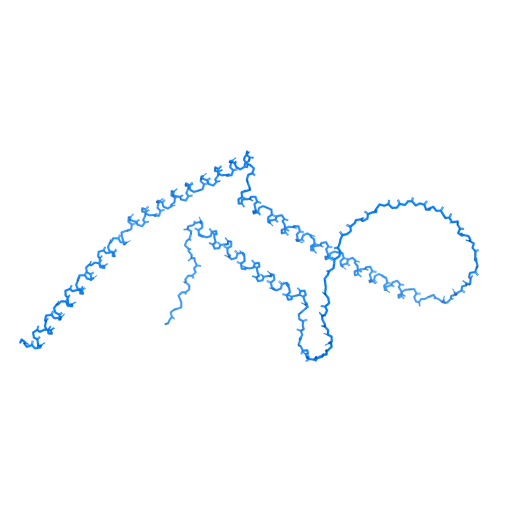1.00 88.62 106 LYS A O 1
ATOM 825 N N . SER A 1 107 ? 41.135 -9.312 -35.156 1.00 85.94 107 SER A N 1
ATOM 826 C CA . SER A 1 107 ? 42.399 -9.950 -34.765 1.00 85.94 107 SER A CA 1
ATOM 827 C C . SER A 1 107 ? 42.649 -11.261 -35.520 1.00 85.94 107 SER A C 1
ATOM 829 O O . SER A 1 107 ? 43.772 -11.520 -35.945 1.00 85.94 107 SER A O 1
ATOM 831 N N . SER A 1 108 ? 41.607 -12.053 -35.785 1.00 83.69 108 SER A N 1
ATOM 832 C CA . SER A 1 108 ? 41.709 -13.276 -36.595 1.00 83.69 108 SER A CA 1
ATOM 833 C C . SER A 1 108 ? 42.079 -12.984 -38.056 1.00 83.69 108 SER A C 1
ATOM 835 O O . SER A 1 108 ? 42.870 -13.711 -38.654 1.00 83.69 108 SER A O 1
ATOM 837 N N . VAL A 1 109 ? 41.549 -11.901 -38.634 1.00 83.00 109 VAL A N 1
ATOM 838 C CA . VAL A 1 109 ? 41.888 -11.436 -39.989 1.00 83.00 109 VAL A CA 1
ATOM 839 C C . VAL A 1 109 ? 43.319 -10.907 -40.049 1.00 83.00 109 VAL A C 1
ATOM 841 O O . VAL A 1 109 ? 44.027 -11.206 -41.004 1.00 83.00 109 VAL A O 1
ATOM 844 N N . GLU A 1 110 ? 43.783 -10.181 -39.033 1.00 78.88 110 GLU A N 1
ATOM 845 C CA . GLU A 1 110 ? 45.178 -9.727 -38.944 1.00 78.88 110 GLU A CA 1
ATOM 846 C C . GLU A 1 110 ? 46.153 -10.914 -38.804 1.00 78.88 110 GLU A C 1
ATOM 848 O O . GLU A 1 110 ? 47.209 -10.921 -39.436 1.00 78.88 110 GLU A O 1
ATOM 853 N N . MET A 1 111 ? 45.768 -11.968 -38.073 1.00 66.44 111 MET A N 1
ATOM 854 C CA . MET A 1 111 ? 46.545 -13.211 -37.955 1.00 66.44 111 MET A CA 1
ATOM 855 C C . MET A 1 111 ? 46.591 -14.029 -39.257 1.00 66.44 111 MET A C 1
ATOM 857 O O . MET A 1 111 ? 47.612 -14.646 -39.552 1.00 66.44 111 MET A O 1
ATOM 861 N N . LEU A 1 112 ? 45.518 -14.023 -40.055 1.00 61.62 112 LEU A N 1
ATOM 862 C CA . LEU A 1 112 ? 45.475 -14.663 -41.380 1.00 61.62 112 LEU A CA 1
ATOM 863 C C . LEU A 1 112 ? 46.117 -13.793 -42.479 1.00 61.62 112 LEU A C 1
ATOM 865 O O . LEU A 1 112 ? 46.611 -14.319 -43.474 1.00 61.62 112 LEU A O 1
ATOM 869 N N . GLY A 1 113 ? 46.136 -12.472 -42.292 1.00 54.66 113 GLY A N 1
ATOM 870 C CA . GLY A 1 113 ? 46.771 -11.489 -43.171 1.00 54.66 113 GLY A CA 1
ATOM 871 C C . GLY A 1 113 ? 48.289 -11.379 -42.998 1.00 54.66 113 GLY A C 1
ATOM 872 O O . GLY A 1 113 ? 48.960 -10.825 -43.866 1.00 54.66 113 GLY A O 1
ATOM 873 N N . ALA A 1 114 ? 48.863 -11.974 -41.947 1.00 46.25 114 ALA A N 1
ATOM 874 C CA . ALA A 1 114 ? 50.311 -12.070 -41.721 1.00 46.25 114 ALA A CA 1
ATOM 875 C C . ALA A 1 114 ? 51.036 -13.073 -42.657 1.00 46.25 114 ALA A C 1
ATOM 877 O O . ALA A 1 114 ? 52.120 -13.561 -42.341 1.00 46.25 114 ALA A O 1
ATOM 878 N N . GLY A 1 115 ? 50.447 -13.369 -43.821 1.00 40.62 115 GLY A N 1
ATOM 879 C CA . GLY A 1 115 ? 51.028 -14.126 -44.933 1.00 40.62 115 GLY A CA 1
ATOM 880 C C . GLY A 1 115 ? 51.129 -13.311 -46.229 1.00 40.62 115 GLY A C 1
ATOM 881 O O . GLY A 1 115 ? 51.029 -13.882 -47.311 1.00 40.62 115 GLY A O 1
ATOM 882 N N . GLY A 1 116 ? 51.274 -11.986 -46.144 1.00 35.66 116 GLY A N 1
ATOM 883 C CA . GLY A 1 116 ? 51.384 -11.097 -47.302 1.00 35.66 116 GLY A CA 1
ATOM 884 C C . GLY A 1 116 ? 52.513 -10.090 -47.133 1.00 35.66 116 GLY A C 1
ATOM 885 O O . GLY A 1 116 ? 52.432 -9.183 -46.312 1.00 35.66 116 GLY A O 1
ATOM 886 N N . LEU A 1 117 ? 53.574 -10.294 -47.909 1.00 38.62 117 LEU A N 1
ATOM 887 C CA . LEU A 1 117 ? 54.737 -9.427 -48.035 1.00 38.62 117 LEU A CA 1
ATOM 888 C C . LEU A 1 117 ? 54.348 -7.978 -48.363 1.00 38.62 117 LEU A C 1
ATOM 890 O O . LEU A 1 117 ? 53.395 -7.714 -49.091 1.00 38.62 117 LEU A O 1
ATOM 894 N N . THR A 1 118 ? 55.162 -7.073 -47.818 1.00 45.31 118 THR A N 1
ATOM 895 C CA . THR A 1 118 ? 55.570 -5.790 -48.397 1.00 45.31 118 THR A CA 1
ATOM 896 C C . THR A 1 118 ? 55.137 -5.599 -49.847 1.00 45.31 118 THR A C 1
ATOM 898 O O . THR A 1 118 ? 55.556 -6.400 -50.666 1.00 45.31 118 THR A O 1
ATOM 901 N N . GLU A 1 119 ? 54.432 -4.516 -50.168 1.00 34.94 119 GLU A N 1
ATOM 902 C CA . GLU A 1 119 ? 54.862 -3.560 -51.197 1.00 34.94 119 GLU A CA 1
ATOM 903 C C . GLU A 1 119 ? 54.120 -2.235 -50.999 1.00 34.94 119 GLU A C 1
ATOM 905 O O . GLU A 1 119 ? 52.898 -2.123 -51.061 1.00 34.94 119 GLU A O 1
ATOM 910 N N . LYS A 1 120 ? 54.926 -1.217 -50.720 1.00 45.69 120 LYS A N 1
ATOM 911 C CA . LYS A 1 120 ? 54.622 0.189 -50.939 1.00 45.69 120 LYS A CA 1
ATOM 912 C C . LYS A 1 120 ? 54.661 0.400 -52.458 1.00 45.69 120 LYS A C 1
ATOM 914 O O . LYS A 1 120 ? 55.629 -0.046 -53.071 1.00 45.69 120 LYS A O 1
ATOM 919 N N . PRO A 1 121 ? 53.696 1.110 -53.053 1.00 43.22 121 PRO A N 1
ATOM 920 C CA . PRO A 1 121 ? 54.102 1.989 -54.136 1.00 43.22 121 PRO A CA 1
ATOM 921 C C . PRO A 1 121 ? 53.509 3.385 -54.003 1.00 43.22 121 PRO A C 1
ATOM 923 O O . PRO A 1 121 ? 52.406 3.611 -53.507 1.00 43.22 121 PRO A O 1
ATOM 926 N N . ASP A 1 122 ? 54.346 4.312 -54.426 1.00 35.00 122 ASP A N 1
ATOM 927 C CA . ASP A 1 122 ? 54.211 5.747 -54.355 1.00 35.00 122 ASP A CA 1
ATOM 928 C C . ASP A 1 122 ? 52.997 6.291 -55.122 1.00 35.00 122 ASP A C 1
ATOM 930 O O . ASP A 1 122 ? 52.592 5.783 -56.168 1.00 35.00 122 ASP A O 1
ATOM 934 N N . SER A 1 123 ? 52.443 7.384 -54.595 1.00 45.75 123 SER A N 1
ATOM 935 C CA . SER A 1 123 ? 51.512 8.277 -55.288 1.00 45.75 123 SER A CA 1
ATOM 936 C C . SER A 1 123 ? 52.075 8.727 -56.650 1.00 45.75 123 SER A C 1
ATOM 938 O O . SER A 1 123 ? 53.290 8.883 -56.790 1.00 45.75 123 SER A O 1
ATOM 940 N N . PRO A 1 124 ? 51.213 9.094 -57.617 1.00 47.06 124 PRO A N 1
ATOM 941 C CA . PRO A 1 124 ? 50.912 10.525 -57.718 1.00 47.06 124 PRO A CA 1
ATOM 942 C C . PRO A 1 124 ? 49.461 10.873 -58.109 1.00 47.06 124 PRO A C 1
ATOM 944 O O . PRO A 1 124 ? 48.810 10.167 -58.865 1.00 47.06 124 PRO A O 1
ATOM 947 N N . ALA A 1 125 ? 49.028 12.017 -57.562 1.00 37.56 125 ALA A N 1
ATOM 948 C CA . ALA A 1 125 ? 48.069 13.024 -58.041 1.00 37.56 125 ALA A CA 1
ATOM 949 C C . ALA A 1 125 ? 46.884 12.616 -58.944 1.00 37.56 125 ALA A C 1
ATOM 951 O O . ALA A 1 125 ? 47.092 12.100 -60.032 1.00 37.56 125 ALA A O 1
ATOM 952 N N . MET A 1 126 ? 45.666 13.038 -58.560 1.00 36.59 126 MET A N 1
ATOM 953 C CA . MET A 1 126 ? 44.750 13.847 -59.396 1.00 36.59 126 MET A CA 1
ATOM 954 C C . MET A 1 126 ? 43.508 14.315 -58.593 1.00 36.59 126 MET A C 1
ATOM 956 O O . MET A 1 126 ? 42.767 13.511 -58.039 1.00 36.59 126 MET A O 1
ATOM 960 N N . ASP A 1 127 ? 43.357 15.643 -58.550 1.00 35.66 127 ASP A N 1
ATOM 961 C CA . ASP A 1 127 ? 42.171 16.512 -58.424 1.00 35.66 127 ASP A CA 1
ATOM 962 C C . ASP A 1 127 ? 41.109 16.394 -57.304 1.00 35.66 127 ASP A C 1
ATOM 964 O O . ASP A 1 127 ? 40.246 15.520 -57.272 1.00 35.66 127 ASP A O 1
ATOM 968 N N . LEU A 1 128 ? 41.067 17.458 -56.482 1.00 46.56 128 LEU A N 1
ATOM 969 C CA . LEU A 1 128 ? 39.865 17.977 -55.812 1.00 46.56 128 LEU A CA 1
ATOM 970 C C . LEU A 1 128 ? 39.116 18.955 -56.739 1.00 46.56 128 LEU A C 1
ATOM 972 O O . LEU A 1 128 ? 39.758 19.838 -57.309 1.00 46.56 128 LEU A O 1
ATOM 976 N N . PRO A 1 129 ? 37.773 19.005 -56.693 1.00 44.69 129 PRO A N 1
ATOM 977 C CA . PRO A 1 129 ? 37.036 20.244 -56.904 1.00 44.69 129 PRO A CA 1
ATOM 978 C C . PRO A 1 129 ? 36.643 20.907 -55.572 1.00 44.69 129 PRO A C 1
ATOM 980 O O . PRO A 1 129 ? 36.214 20.269 -54.610 1.00 44.69 129 PRO A O 1
ATOM 983 N N . LYS A 1 130 ? 36.808 22.233 -55.533 1.00 42.59 130 LYS A N 1
ATOM 984 C CA . LYS A 1 130 ? 36.451 23.130 -54.429 1.00 42.59 130 LYS A CA 1
ATOM 985 C C . LYS A 1 130 ? 34.952 23.476 -54.412 1.00 42.59 130 LYS A C 1
ATOM 987 O O . LYS A 1 130 ? 34.302 23.553 -55.445 1.00 42.59 130 LYS A O 1
ATOM 992 N N . SER A 1 131 ? 34.537 23.890 -53.213 1.00 34.25 131 SER A N 1
ATOM 993 C CA . SER A 1 131 ? 33.572 24.953 -52.880 1.00 34.25 131 SER A CA 1
ATOM 994 C C . SER A 1 131 ? 32.066 24.701 -52.994 1.00 34.25 131 SER A C 1
ATOM 996 O O . SER A 1 131 ? 31.492 24.663 -54.074 1.00 34.25 131 SER A O 1
ATOM 998 N N . GLY A 1 132 ? 31.437 24.751 -51.817 1.00 33.88 132 GLY A N 1
ATOM 999 C CA . GLY A 1 132 ? 30.048 25.135 -51.578 1.00 33.88 132 GLY A CA 1
ATOM 1000 C C . GLY A 1 132 ? 29.882 25.596 -50.122 1.00 33.88 132 GLY A C 1
ATOM 1001 O O . GLY A 1 132 ? 29.442 24.830 -49.277 1.00 33.88 132 GLY A O 1
ATOM 1002 N N . GLN A 1 133 ? 30.316 26.826 -49.817 1.00 34.56 133 GLN A N 1
ATOM 1003 C CA . GLN A 1 133 ? 29.852 27.626 -48.661 1.00 34.56 133 GLN A CA 1
ATOM 1004 C C . GLN A 1 133 ? 28.334 27.879 -48.849 1.00 34.56 133 GLN A C 1
ATOM 1006 O O . GLN A 1 133 ? 27.904 27.934 -49.996 1.00 34.56 133 GLN A O 1
ATOM 1011 N N . ASN A 1 134 ? 27.424 28.107 -47.896 1.00 37.53 134 ASN A N 1
ATOM 1012 C CA . ASN A 1 134 ? 27.349 28.489 -46.469 1.00 37.53 134 ASN A CA 1
ATOM 1013 C C . ASN A 1 134 ? 25.808 28.493 -46.130 1.00 37.53 134 ASN A C 1
ATOM 1015 O O . ASN A 1 134 ? 25.039 28.117 -47.016 1.00 37.53 134 ASN A O 1
ATOM 1019 N N . PRO A 1 135 ? 25.254 29.083 -45.039 1.00 49.34 135 PRO A N 1
ATOM 1020 C CA . PRO A 1 135 ? 25.726 29.321 -43.666 1.00 49.34 135 PRO A CA 1
ATOM 1021 C C . PRO A 1 135 ? 24.676 29.017 -42.545 1.00 49.34 135 PRO A C 1
ATOM 1023 O O . PRO A 1 135 ? 23.474 28.958 -42.769 1.00 49.34 135 PRO A O 1
ATOM 1026 N N . GLN A 1 136 ? 25.181 28.945 -41.304 1.00 34.41 136 GLN A N 1
ATOM 1027 C CA . GLN A 1 136 ? 24.644 29.478 -40.026 1.00 34.41 136 GLN A CA 1
ATOM 1028 C C . GLN A 1 136 ? 23.146 29.406 -39.660 1.00 34.41 136 GLN A C 1
ATOM 1030 O O . GLN A 1 136 ? 22.339 30.141 -40.210 1.00 34.41 136 GLN A O 1
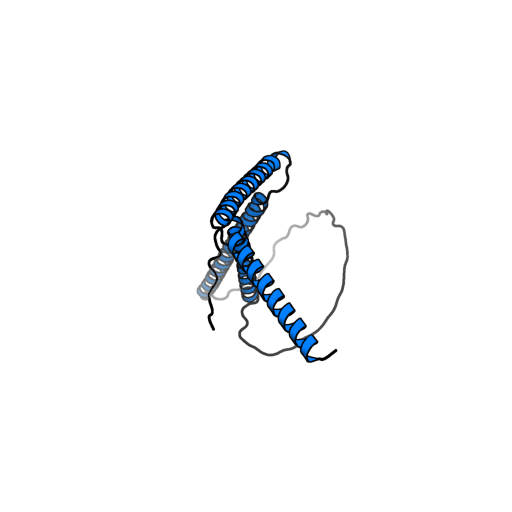ATOM 1035 N N . LEU A 1 137 ? 22.869 28.787 -38.501 1.00 38.44 137 LEU A N 1
ATOM 1036 C CA . LEU A 1 137 ? 21.932 29.260 -37.458 1.00 38.44 137 LEU A CA 1
ATOM 1037 C C . LEU A 1 137 ? 22.499 28.799 -36.089 1.00 38.44 137 LEU A C 1
ATOM 1039 O O . LEU A 1 137 ? 22.502 27.616 -35.781 1.00 38.44 137 LEU A O 1
ATOM 1043 N N . LYS A 1 138 ? 23.311 29.623 -35.415 1.00 35.56 138 LYS A N 1
ATOM 1044 C CA . LYS A 1 138 ? 22.951 30.569 -34.336 1.00 35.56 138 LYS A CA 1
ATOM 1045 C C . LYS A 1 138 ? 22.662 29.890 -32.982 1.00 35.56 138 LYS A C 1
ATOM 1047 O O . LYS A 1 138 ? 21.547 29.476 -32.701 1.00 35.56 138 LYS A O 1
ATOM 1052 N N . ALA A 1 139 ? 23.686 29.868 -32.124 1.00 40.56 139 ALA A N 1
ATOM 1053 C CA . ALA A 1 139 ? 23.534 29.769 -30.670 1.00 40.56 139 ALA A CA 1
ATOM 1054 C C . ALA A 1 139 ? 22.954 31.077 -30.093 1.00 40.56 139 ALA A C 1
ATOM 1056 O O . ALA A 1 139 ? 23.036 32.126 -30.745 1.00 40.56 139 ALA A O 1
ATOM 1057 N N . PRO A 1 140 ? 22.460 31.053 -28.844 1.00 42.56 140 PRO A N 1
ATOM 1058 C CA . PRO A 1 140 ? 23.101 31.939 -27.869 1.00 42.56 140 PRO A CA 1
ATOM 1059 C C . PRO A 1 140 ? 23.238 31.353 -26.447 1.00 42.56 140 PRO A C 1
ATOM 1061 O O . PRO A 1 140 ? 22.301 30.757 -25.937 1.00 42.56 140 PRO A O 1
ATOM 1064 N N . SER A 1 141 ? 24.398 31.650 -25.829 1.00 33.25 141 SER A N 1
ATOM 1065 C CA . SER A 1 141 ? 24.650 32.036 -24.412 1.00 33.25 141 SER A CA 1
ATOM 1066 C C . SER A 1 141 ? 24.153 31.107 -23.281 1.00 33.25 141 SER A C 1
ATOM 1068 O O . SER A 1 141 ? 23.007 30.702 -23.284 1.00 33.25 141 SER A O 1
ATOM 1070 N N . SER A 1 142 ? 24.903 30.777 -22.220 1.00 36.75 142 SER A N 1
ATOM 1071 C CA . SER A 1 142 ? 25.717 31.647 -21.352 1.00 36.75 142 SER A CA 1
ATOM 1072 C C . SER A 1 142 ? 26.580 30.840 -20.348 1.00 36.75 142 SER A C 1
ATOM 1074 O O . SER A 1 142 ? 26.018 30.061 -19.593 1.00 36.75 142 SER A O 1
ATOM 1076 N N . LYS A 1 143 ? 27.907 31.080 -20.348 1.00 38.75 143 LYS A N 1
ATOM 1077 C CA . LYS A 1 143 ? 28.829 31.482 -19.238 1.00 38.75 143 LYS A CA 1
ATOM 1078 C C . LYS A 1 143 ? 28.815 30.784 -17.830 1.00 38.75 143 LYS A C 1
ATOM 1080 O O . LYS A 1 143 ? 27.891 30.054 -17.522 1.00 38.75 143 LYS A O 1
ATOM 1085 N N . PRO A 1 144 ? 29.881 30.944 -16.999 1.00 50.53 144 PRO A N 1
ATOM 1086 C CA . PRO A 1 144 ? 30.718 29.841 -16.480 1.00 50.53 144 PRO A CA 1
ATOM 1087 C C . PRO A 1 144 ? 30.816 29.776 -14.936 1.00 50.53 144 PRO A C 1
ATOM 1089 O O . PRO A 1 144 ? 30.464 30.745 -14.278 1.00 50.53 144 PRO A O 1
ATOM 1092 N N . GLU A 1 145 ? 31.415 28.724 -14.354 1.00 30.62 145 GLU A N 1
ATOM 1093 C CA . GLU A 1 145 ? 31.928 28.790 -12.968 1.00 30.62 145 GLU A CA 1
ATOM 1094 C C . GLU A 1 145 ? 33.036 27.754 -12.643 1.00 30.62 145 GLU A C 1
ATOM 1096 O O . GLU A 1 145 ? 32.913 26.579 -12.976 1.00 30.62 145 GLU A O 1
ATOM 1101 N N . SER A 1 146 ? 34.125 28.285 -12.049 1.00 33.84 146 SER A N 1
ATOM 1102 C CA . SER A 1 146 ? 35.257 27.751 -11.233 1.00 33.84 146 SER A CA 1
ATOM 1103 C C . SER A 1 146 ? 35.661 26.258 -11.291 1.00 33.84 146 SER A C 1
ATOM 1105 O O . SER A 1 146 ? 34.817 25.397 -11.099 1.00 33.84 146 SER A O 1
ATOM 1107 N N . VAL A 1 147 ? 36.915 25.828 -11.542 1.00 36.38 147 VAL A N 1
ATOM 1108 C CA . VAL A 1 147 ? 38.260 26.120 -10.955 1.00 36.38 147 VAL A CA 1
ATOM 1109 C C . VAL A 1 147 ? 38.557 25.396 -9.613 1.00 36.38 147 VAL A C 1
ATOM 1111 O O . VAL A 1 147 ? 37.814 25.576 -8.655 1.00 36.38 147 VAL A O 1
ATOM 1114 N N . ASN A 1 148 ? 39.719 24.698 -9.586 1.00 34.59 148 ASN A N 1
ATOM 1115 C CA . ASN A 1 148 ? 40.535 24.131 -8.472 1.00 34.59 148 ASN A CA 1
ATOM 1116 C C . ASN A 1 148 ? 40.212 22.692 -7.980 1.00 34.59 148 ASN A C 1
ATOM 1118 O O . ASN A 1 148 ? 39.052 22.330 -7.868 1.00 34.59 148 ASN A O 1
ATOM 1122 N N . ASP A 1 149 ? 41.153 21.794 -7.634 1.00 29.97 149 ASP A N 1
ATOM 1123 C CA . ASP A 1 149 ? 42.627 21.817 -7.558 1.00 29.97 149 ASP A CA 1
ATOM 1124 C C . ASP A 1 149 ? 43.207 20.377 -7.441 1.00 29.97 149 ASP A C 1
ATOM 1126 O O . ASP A 1 149 ? 42.536 19.467 -6.957 1.00 29.97 149 ASP A O 1
ATOM 1130 N N . SER A 1 150 ? 44.505 20.245 -7.737 1.00 33.19 150 SER A N 1
ATOM 1131 C CA . SER A 1 150 ? 45.505 19.320 -7.150 1.00 33.19 150 SER A CA 1
ATOM 1132 C C . SER A 1 150 ? 45.469 17.782 -7.371 1.00 33.19 150 SER A C 1
ATOM 1134 O O . SER A 1 150 ? 44.686 17.036 -6.797 1.00 33.19 150 SER A O 1
ATOM 1136 N N . GLY A 1 151 ? 46.452 17.288 -8.140 1.00 30.84 151 GLY A N 1
ATOM 1137 C CA . GLY A 1 151 ? 47.707 16.739 -7.582 1.00 30.84 151 GLY A CA 1
ATOM 1138 C C . GLY A 1 151 ? 47.717 15.394 -6.824 1.00 30.84 151 GLY A C 1
ATOM 1139 O O . GLY A 1 151 ? 47.617 15.366 -5.608 1.00 30.84 151 GLY A O 1
ATOM 1140 N N . THR A 1 152 ? 47.989 14.311 -7.564 1.00 33.75 152 THR A N 1
ATOM 1141 C CA . THR A 1 152 ? 48.985 13.225 -7.333 1.00 33.75 152 THR A CA 1
ATOM 1142 C C . THR A 1 152 ? 49.259 12.645 -5.921 1.00 33.75 152 THR A C 1
ATOM 1144 O O . THR A 1 152 ? 49.843 13.317 -5.082 1.00 33.75 152 THR A O 1
ATOM 1147 N N . ALA A 1 153 ? 49.052 11.319 -5.754 1.00 34.31 153 ALA A N 1
ATOM 1148 C CA . ALA A 1 153 ? 50.079 10.290 -5.424 1.00 34.31 153 ALA A CA 1
ATOM 1149 C C . ALA A 1 153 ? 49.611 9.121 -4.504 1.00 34.31 153 ALA A C 1
ATOM 1151 O O . ALA A 1 153 ? 49.381 9.279 -3.314 1.00 34.31 153 ALA A O 1
ATOM 1152 N N . ALA A 1 154 ? 49.571 7.926 -5.111 1.00 37.53 154 ALA A N 1
ATOM 1153 C CA . ALA A 1 154 ? 49.956 6.576 -4.653 1.00 37.53 154 ALA A CA 1
ATOM 1154 C C . ALA A 1 154 ? 49.613 5.973 -3.255 1.00 37.53 154 ALA A C 1
ATOM 1156 O O . ALA A 1 154 ? 50.032 6.450 -2.208 1.00 37.53 154 ALA A O 1
ATOM 1157 N N . SER A 1 155 ? 49.109 4.722 -3.347 1.00 38.75 155 SER A N 1
ATOM 1158 C CA . SER A 1 155 ? 49.451 3.495 -2.571 1.00 38.75 155 SER A CA 1
ATOM 1159 C C . SER A 1 155 ? 48.488 2.966 -1.492 1.00 38.75 155 SER A C 1
ATOM 1161 O O . SER A 1 155 ? 48.606 3.308 -0.324 1.00 38.75 155 SER A O 1
ATOM 1163 N N . ARG A 1 156 ? 47.677 1.945 -1.832 1.00 36.41 156 ARG A N 1
ATOM 1164 C CA . ARG A 1 156 ? 47.933 0.502 -1.547 1.00 36.41 156 ARG A CA 1
ATOM 1165 C C . ARG A 1 156 ? 46.712 -0.369 -1.906 1.00 36.41 156 ARG A C 1
ATOM 1167 O O . ARG A 1 156 ? 45.603 -0.134 -1.449 1.00 36.41 156 ARG A O 1
ATOM 1174 N N . LYS A 1 157 ? 46.963 -1.405 -2.714 1.00 46.44 157 LYS A N 1
ATOM 1175 C CA . LYS A 1 157 ? 46.009 -2.395 -3.248 1.00 46.44 157 LYS A CA 1
ATOM 1176 C C . LYS A 1 157 ? 45.303 -3.239 -2.170 1.00 46.44 157 LYS A C 1
ATOM 1178 O O . LYS A 1 157 ? 45.967 -3.831 -1.322 1.00 46.44 157 LYS A O 1
ATOM 1183 N N . LYS A 1 158 ? 43.995 -3.440 -2.353 1.00 44.97 158 LYS A N 1
ATOM 1184 C CA . LYS A 1 158 ? 43.241 -4.698 -2.147 1.00 44.97 158 LYS A CA 1
ATOM 1185 C C . LYS A 1 158 ? 42.237 -4.829 -3.312 1.00 44.97 158 LYS A C 1
ATOM 1187 O O . LYS A 1 158 ? 41.986 -3.804 -3.938 1.00 44.97 158 LYS A O 1
ATOM 1192 N N . PRO A 1 159 ? 41.780 -6.041 -3.692 1.00 47.12 159 PRO A N 1
ATOM 1193 C CA . PRO A 1 159 ? 41.178 -6.282 -5.005 1.00 47.12 159 PRO A CA 1
ATOM 1194 C C . PRO A 1 159 ? 39.909 -5.440 -5.128 1.00 47.12 159 PRO A C 1
ATOM 1196 O O . PRO A 1 159 ? 38.950 -5.630 -4.386 1.00 47.12 159 PRO A O 1
ATOM 1199 N N . GLU A 1 160 ? 39.976 -4.418 -5.973 1.00 50.72 160 GLU A N 1
ATOM 1200 C CA . GLU A 1 160 ? 38.910 -3.447 -6.145 1.00 50.72 160 GLU A CA 1
ATOM 1201 C C . GLU A 1 160 ? 37.832 -4.077 -7.024 1.00 50.72 160 GLU A C 1
ATOM 1203 O O . GLU A 1 160 ? 38.006 -4.175 -8.238 1.00 50.72 160 GLU A O 1
ATOM 1208 N N . ASP A 1 161 ? 36.721 -4.483 -6.403 1.00 60.09 161 ASP A N 1
ATOM 1209 C CA . ASP A 1 161 ? 35.424 -4.597 -7.073 1.00 60.09 161 ASP A CA 1
ATOM 1210 C C . ASP A 1 161 ? 35.266 -3.360 -7.970 1.00 60.09 161 ASP A C 1
ATOM 1212 O O . ASP A 1 161 ? 35.369 -2.222 -7.482 1.00 60.09 161 ASP A O 1
ATOM 1216 N N . SER A 1 162 ? 35.061 -3.581 -9.272 1.00 70.19 162 SER A N 1
ATOM 1217 C CA . SER A 1 162 ? 34.925 -2.520 -10.273 1.00 70.19 162 SER A CA 1
ATOM 1218 C C . SER A 1 162 ? 33.988 -1.417 -9.753 1.00 70.19 162 SER A C 1
ATOM 1220 O O . SER A 1 162 ? 32.995 -1.722 -9.079 1.00 70.19 162 SER A O 1
ATOM 1222 N N . PRO A 1 163 ? 34.215 -0.127 -10.066 1.00 72.88 163 PRO A N 1
ATOM 1223 C CA . PRO A 1 163 ? 33.269 0.938 -9.728 1.00 72.88 163 PRO A CA 1
ATOM 1224 C C . PRO A 1 163 ? 31.824 0.602 -10.141 1.00 72.88 163 PRO A C 1
ATOM 1226 O O . PRO A 1 163 ? 30.873 1.006 -9.469 1.00 72.88 163 PRO A O 1
ATOM 1229 N N . ALA A 1 164 ? 31.657 -0.195 -11.204 1.00 68.69 164 ALA A N 1
ATOM 1230 C CA . ALA A 1 164 ? 30.377 -0.736 -11.649 1.00 68.69 164 ALA A CA 1
ATOM 1231 C C . ALA A 1 164 ? 29.768 -1.759 -10.668 1.00 68.69 164 ALA A C 1
ATOM 1233 O O . ALA A 1 164 ? 28.561 -1.761 -10.443 1.00 68.69 164 ALA A O 1
ATOM 1234 N N . GLU A 1 165 ? 30.586 -2.588 -10.030 1.00 71.19 165 GLU A N 1
ATOM 1235 C CA . GLU A 1 165 ? 30.171 -3.630 -9.090 1.00 71.19 165 GLU A CA 1
ATOM 1236 C C . GLU A 1 165 ? 29.797 -3.054 -7.717 1.00 71.19 165 GLU A C 1
ATOM 1238 O O . GLU A 1 165 ? 28.763 -3.414 -7.150 1.00 71.19 165 GLU A O 1
ATOM 1243 N N . LYS A 1 166 ? 30.536 -2.040 -7.239 1.00 76.31 166 LYS A N 1
ATOM 1244 C CA . LYS A 1 166 ? 30.142 -1.249 -6.056 1.00 76.31 166 LYS A CA 1
ATOM 1245 C C . LYS A 1 166 ? 28.797 -0.543 -6.284 1.00 76.31 166 LYS A C 1
ATOM 1247 O O . LYS A 1 166 ? 27.937 -0.557 -5.400 1.00 76.31 166 LYS A O 1
ATOM 1252 N N . ARG A 1 167 ? 28.573 0.010 -7.486 1.00 77.06 167 ARG A N 1
ATOM 1253 C CA . ARG A 1 167 ? 27.286 0.612 -7.888 1.00 77.06 167 ARG A CA 1
ATOM 1254 C C . ARG A 1 167 ? 26.173 -0.431 -7.977 1.00 77.06 167 ARG A C 1
ATOM 1256 O O . ARG A 1 167 ? 25.102 -0.197 -7.425 1.00 77.06 167 ARG A O 1
ATOM 1263 N N . ARG A 1 168 ? 26.423 -1.596 -8.582 1.00 76.06 168 ARG A N 1
ATOM 1264 C CA . ARG A 1 168 ? 25.468 -2.718 -8.635 1.00 76.06 168 ARG A CA 1
ATOM 1265 C C . ARG A 1 168 ? 25.079 -3.208 -7.241 1.00 76.06 168 ARG A C 1
ATOM 1267 O O . ARG A 1 168 ? 23.897 -3.384 -6.971 1.00 76.06 168 ARG A O 1
ATOM 1274 N N . LYS A 1 169 ? 26.036 -3.351 -6.322 1.00 82.69 169 LYS A N 1
ATOM 1275 C CA . LYS A 1 169 ? 25.784 -3.807 -4.945 1.00 82.69 169 LYS A CA 1
ATOM 1276 C C . LYS A 1 169 ? 25.031 -2.772 -4.109 1.00 82.69 169 LYS A C 1
ATOM 1278 O O . LYS A 1 169 ? 24.139 -3.135 -3.345 1.00 82.69 169 LYS A O 1
ATOM 1283 N N . ALA A 1 170 ? 25.343 -1.485 -4.272 1.00 79.56 170 ALA A N 1
ATOM 1284 C CA . ALA A 1 170 ? 24.593 -0.401 -3.637 1.00 79.56 170 ALA A CA 1
ATOM 1285 C C . ALA A 1 170 ? 23.152 -0.319 -4.171 1.00 79.56 170 ALA A C 1
ATOM 1287 O O . ALA A 1 170 ? 22.214 -0.208 -3.383 1.00 79.56 170 ALA A O 1
ATOM 1288 N N . ARG A 1 171 ? 22.967 -0.461 -5.491 1.00 77.94 171 ARG A N 1
ATOM 1289 C CA . ARG A 1 171 ? 21.647 -0.500 -6.142 1.00 77.94 171 ARG A CA 1
ATOM 1290 C C . ARG A 1 171 ? 20.834 -1.720 -5.722 1.00 77.94 171 ARG A C 1
ATOM 1292 O O . ARG A 1 171 ? 19.684 -1.568 -5.337 1.00 77.94 171 ARG A O 1
ATOM 1299 N N . SER A 1 172 ? 21.444 -2.903 -5.691 1.00 83.38 172 SER A N 1
ATOM 1300 C CA . SER A 1 172 ? 20.809 -4.140 -5.217 1.00 83.38 172 SER A CA 1
ATOM 1301 C C . SER A 1 172 ? 20.293 -4.000 -3.781 1.00 83.38 172 SER A C 1
ATOM 1303 O O . SER A 1 172 ? 19.159 -4.374 -3.490 1.00 83.38 172 SER A O 1
ATOM 1305 N N . ARG A 1 173 ? 21.074 -3.375 -2.890 1.00 84.25 173 ARG A N 1
ATOM 1306 C CA . ARG A 1 173 ? 20.637 -3.086 -1.516 1.00 84.25 173 ARG A CA 1
ATOM 1307 C C . ARG A 1 173 ? 19.486 -2.082 -1.466 1.00 84.25 173 ARG A C 1
ATOM 1309 O O . ARG A 1 173 ? 18.536 -2.305 -0.725 1.00 84.25 173 ARG A O 1
ATOM 1316 N N . ALA A 1 174 ? 19.548 -1.011 -2.255 1.00 85.06 174 ALA A N 1
ATOM 1317 C CA . ALA A 1 174 ? 18.481 -0.012 -2.312 1.00 85.06 174 ALA A CA 1
ATOM 1318 C C . ALA A 1 174 ? 17.162 -0.606 -2.838 1.00 85.06 174 ALA A C 1
ATOM 1320 O O . ALA A 1 174 ? 16.108 -0.374 -2.248 1.00 85.06 174 ALA A O 1
ATOM 1321 N N . LEU A 1 175 ? 17.227 -1.432 -3.886 1.00 86.25 175 LEU A N 1
ATOM 1322 C CA . LEU A 1 175 ? 16.072 -2.149 -4.429 1.00 86.25 175 LEU A CA 1
ATOM 1323 C C . LEU A 1 175 ? 15.511 -3.157 -3.427 1.00 86.25 175 LEU A C 1
ATOM 1325 O O . LEU A 1 175 ? 14.298 -3.226 -3.255 1.00 86.25 175 LEU A O 1
ATOM 1329 N N . SER A 1 176 ? 16.378 -3.876 -2.707 1.00 84.62 176 SER A N 1
ATOM 1330 C CA . SER A 1 176 ? 15.944 -4.792 -1.651 1.00 84.62 176 SER A CA 1
ATOM 1331 C C . SER A 1 176 ? 15.177 -4.061 -0.550 1.00 84.62 176 SER A C 1
ATOM 1333 O O . SER A 1 176 ? 14.140 -4.554 -0.133 1.00 84.62 176 SER A O 1
ATOM 1335 N N . ILE A 1 177 ? 15.638 -2.885 -0.111 1.00 87.00 177 ILE A N 1
ATOM 1336 C CA . ILE A 1 177 ? 14.949 -2.073 0.910 1.00 87.00 177 ILE A CA 1
ATOM 1337 C C . ILE A 1 177 ? 13.600 -1.561 0.388 1.00 87.00 177 ILE A C 1
ATOM 1339 O O . ILE A 1 177 ? 12.612 -1.532 1.121 1.00 87.00 177 ILE A O 1
ATOM 1343 N N . LEU A 1 178 ? 13.546 -1.154 -0.880 1.00 83.50 178 LEU A N 1
ATOM 1344 C CA . LEU A 1 178 ? 12.335 -0.617 -1.491 1.00 83.50 178 LEU A CA 1
ATOM 1345 C C . LEU A 1 178 ? 11.267 -1.706 -1.673 1.00 83.50 178 LEU A C 1
ATOM 1347 O O . LEU A 1 178 ? 10.106 -1.466 -1.341 1.00 83.50 178 LEU A O 1
ATOM 1351 N N . LEU A 1 179 ? 11.657 -2.913 -2.101 1.00 84.12 179 LEU A N 1
ATOM 1352 C CA . LEU A 1 179 ? 10.759 -4.072 -2.138 1.00 84.12 179 LEU A CA 1
ATOM 1353 C C . LEU A 1 179 ? 10.250 -4.435 -0.741 1.00 84.12 179 LEU A C 1
ATOM 1355 O O . LEU A 1 179 ? 9.052 -4.641 -0.576 1.00 84.12 179 LEU A O 1
ATOM 1359 N N . ASP A 1 180 ? 11.128 -4.445 0.263 1.00 87.00 180 ASP A N 1
ATOM 1360 C CA . ASP A 1 180 ? 10.760 -4.765 1.646 1.00 87.00 180 ASP A CA 1
ATOM 1361 C C . ASP A 1 180 ? 9.718 -3.774 2.196 1.00 87.00 180 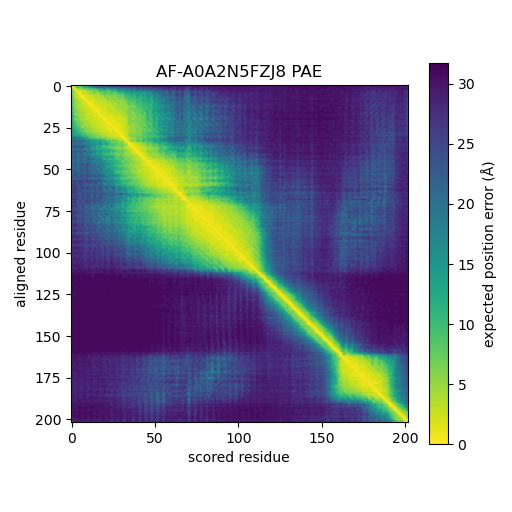ASP A C 1
ATOM 1363 O O . ASP A 1 180 ? 8.763 -4.161 2.869 1.00 87.00 180 ASP A O 1
ATOM 1367 N N . ASN A 1 181 ? 9.852 -2.490 1.853 1.00 82.12 181 ASN A N 1
ATOM 1368 C CA . ASN A 1 181 ? 8.900 -1.447 2.237 1.00 82.12 181 ASN A CA 1
ATOM 1369 C C . ASN A 1 181 ? 7.571 -1.543 1.477 1.00 82.12 181 ASN A C 1
ATOM 1371 O O . ASN A 1 181 ? 6.513 -1.336 2.073 1.00 82.12 181 ASN A O 1
ATOM 1375 N N . ILE A 1 182 ? 7.592 -1.867 0.180 1.00 77.81 182 ILE A N 1
ATOM 1376 C CA . ILE A 1 182 ? 6.366 -2.109 -0.596 1.00 77.81 182 ILE A CA 1
ATOM 1377 C C . ILE A 1 182 ? 5.627 -3.329 -0.040 1.00 77.81 182 ILE A C 1
ATOM 1379 O O . ILE A 1 182 ? 4.411 -3.273 0.139 1.00 77.81 182 ILE A O 1
ATOM 1383 N N . GLN A 1 183 ? 6.352 -4.397 0.289 1.00 74.81 183 GLN A N 1
ATOM 1384 C CA . GLN A 1 183 ? 5.776 -5.635 0.793 1.00 74.81 183 GLN A CA 1
ATOM 1385 C C . GLN A 1 183 ? 5.209 -5.469 2.207 1.00 74.81 183 GLN A C 1
ATOM 1387 O O . GLN A 1 183 ? 4.062 -5.836 2.436 1.00 74.81 183 GLN A O 1
ATOM 1392 N N . LYS A 1 184 ? 5.927 -4.797 3.118 1.00 76.75 184 LYS A N 1
ATOM 1393 C CA . LYS A 1 184 ? 5.398 -4.425 4.445 1.00 76.75 184 LYS A CA 1
ATOM 1394 C C . LYS A 1 184 ? 4.158 -3.539 4.346 1.00 76.75 184 LYS A C 1
ATOM 1396 O O . LYS A 1 184 ? 3.192 -3.745 5.074 1.00 76.75 184 LYS A O 1
ATOM 1401 N N . ASN A 1 185 ? 4.143 -2.582 3.419 1.00 71.38 185 ASN A N 1
ATOM 1402 C CA . ASN A 1 185 ? 2.966 -1.743 3.190 1.00 71.38 185 ASN A CA 1
ATOM 1403 C C . ASN A 1 185 ? 1.788 -2.526 2.590 1.00 71.38 185 ASN A C 1
ATOM 1405 O O . ASN A 1 185 ? 0.640 -2.196 2.885 1.00 71.38 185 ASN A O 1
ATOM 1409 N N . ALA A 1 186 ? 2.046 -3.553 1.776 1.00 67.00 186 ALA A N 1
ATOM 1410 C CA . ALA A 1 186 ? 1.022 -4.460 1.262 1.00 67.00 186 ALA A CA 1
ATOM 1411 C C . ALA A 1 186 ? 0.481 -5.396 2.361 1.00 67.00 186 ALA A C 1
ATOM 1413 O O . ALA A 1 186 ? -0.729 -5.588 2.456 1.00 67.00 186 ALA A O 1
ATOM 1414 N N . GLU A 1 187 ? 1.344 -5.900 3.249 1.00 63.38 187 GLU A N 1
ATOM 1415 C CA . GLU A 1 187 ? 0.954 -6.711 4.411 1.00 63.38 187 GLU A CA 1
ATOM 1416 C C . GLU A 1 187 ? 0.055 -5.917 5.370 1.00 63.38 187 GLU A C 1
ATOM 1418 O O . GLU A 1 187 ? -1.026 -6.392 5.721 1.00 63.38 187 GLU A O 1
ATOM 1423 N N . ILE A 1 188 ? 0.416 -4.661 5.674 1.00 59.59 188 ILE A N 1
ATOM 1424 C CA . ILE A 1 188 ? -0.401 -3.734 6.479 1.00 59.59 188 ILE A CA 1
ATOM 1425 C C . ILE A 1 188 ? -1.775 -3.471 5.834 1.00 59.59 188 ILE A C 1
ATOM 1427 O O . ILE A 1 188 ? -2.771 -3.332 6.540 1.00 59.59 188 ILE A O 1
ATOM 1431 N N . GLN A 1 189 ? -1.860 -3.426 4.499 1.00 54.56 189 GLN A N 1
ATOM 1432 C CA . GLN A 1 189 ? -3.123 -3.217 3.774 1.00 54.56 189 GLN A CA 1
ATOM 1433 C C . GLN A 1 189 ? -3.987 -4.481 3.651 1.00 54.56 189 GLN A C 1
ATOM 1435 O O . GLN A 1 189 ? -5.192 -4.361 3.444 1.00 54.56 189 GLN A O 1
ATOM 1440 N N . SER A 1 190 ? -3.392 -5.670 3.779 1.00 58.00 190 SER A N 1
ATOM 1441 C CA . SER A 1 190 ? -4.081 -6.962 3.635 1.00 58.00 190 SER A CA 1
ATOM 1442 C C . SER A 1 190 ? -4.663 -7.526 4.938 1.00 58.00 190 SER A C 1
ATOM 1444 O O . SER A 1 190 ? -5.378 -8.523 4.897 1.00 58.00 190 SER A O 1
ATOM 1446 N N . GLY A 1 191 ? -4.367 -6.920 6.096 1.00 51.06 191 GLY A N 1
ATOM 1447 C CA . GLY A 1 191 ? -4.875 -7.380 7.397 1.00 51.06 191 GLY A CA 1
ATOM 1448 C C . GLY A 1 191 ? -4.378 -8.769 7.827 1.00 51.06 191 GLY A C 1
ATOM 1449 O O . GLY A 1 191 ? -4.912 -9.339 8.777 1.00 51.06 191 GLY A O 1
ATOM 1450 N N . LEU A 1 192 ? -3.371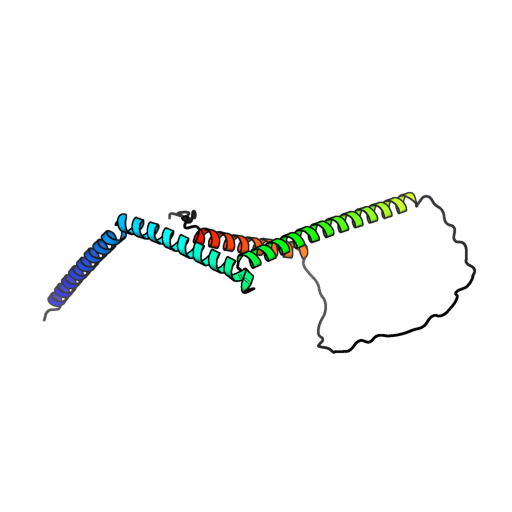 -9.331 7.151 1.00 54.28 192 LEU A N 1
ATOM 1451 C CA . LEU A 1 192 ? -2.782 -10.624 7.496 1.00 54.28 192 LEU A CA 1
ATOM 1452 C C . LEU A 1 192 ? -1.768 -10.473 8.647 1.00 54.28 192 LEU A C 1
ATOM 1454 O O . LEU A 1 192 ? -0.991 -9.516 8.663 1.00 54.28 192 LEU A O 1
ATOM 1458 N N . PRO A 1 193 ? -1.744 -11.406 9.619 1.00 48.81 193 PRO A N 1
ATOM 1459 C CA . PRO A 1 193 ? -0.856 -11.312 10.770 1.00 48.81 193 PRO A CA 1
ATOM 1460 C C . PRO A 1 193 ? 0.608 -11.456 10.340 1.00 48.81 193 PRO A C 1
ATOM 1462 O O . PRO A 1 193 ? 0.974 -12.402 9.640 1.00 48.81 193 PRO A O 1
ATOM 1465 N N . LEU A 1 194 ? 1.445 -10.527 10.811 1.00 52.53 194 LEU A N 1
ATOM 1466 C CA . LEU A 1 194 ? 2.896 -10.511 10.622 1.00 52.53 194 LEU A CA 1
ATOM 1467 C C . LEU A 1 194 ? 3.511 -11.848 11.075 1.00 52.53 194 LEU A C 1
ATOM 1469 O O . LEU A 1 194 ? 3.722 -12.091 12.267 1.00 52.53 194 LEU A O 1
ATOM 1473 N N . LYS A 1 195 ? 3.838 -12.728 10.123 1.00 59.34 195 LYS A N 1
ATOM 1474 C CA . LYS A 1 195 ? 4.679 -13.907 10.368 1.00 59.34 195 LYS A CA 1
ATOM 1475 C C . LYS A 1 195 ? 6.116 -13.437 10.563 1.00 59.34 195 LYS A C 1
ATOM 1477 O O . LYS A 1 195 ? 6.890 -13.358 9.618 1.00 59.34 195 LYS A O 1
ATOM 1482 N N . GLY A 1 196 ? 6.477 -13.113 11.801 1.00 52.31 196 GLY A N 1
ATOM 1483 C CA . GLY A 1 196 ? 7.833 -12.640 12.063 1.00 52.31 196 GLY A CA 1
ATOM 1484 C C . GLY A 1 196 ? 8.225 -12.396 13.511 1.00 52.31 196 GLY A C 1
ATOM 1485 O O . GLY A 1 196 ? 9.201 -11.690 13.724 1.00 52.31 196 GLY A O 1
ATOM 1486 N N . SER A 1 197 ? 7.540 -12.962 14.509 1.00 42.66 197 SER A N 1
ATOM 1487 C CA . SER A 1 197 ? 8.094 -12.994 15.869 1.00 42.66 197 SER A CA 1
ATOM 1488 C C . SER A 1 197 ? 8.895 -14.281 16.048 1.00 42.66 197 SER A C 1
ATOM 1490 O O . SER A 1 197 ? 8.371 -15.312 16.466 1.00 42.66 197 SER A O 1
ATOM 1492 N N . LYS A 1 198 ? 10.180 -14.247 15.671 1.00 46.16 198 LYS A N 1
ATOM 1493 C CA . LYS A 1 198 ? 11.139 -15.218 16.202 1.00 46.16 198 LYS A CA 1
ATOM 1494 C C . LYS A 1 198 ? 11.323 -14.890 17.678 1.00 46.16 198 LYS A C 1
ATOM 1496 O O . LYS A 1 198 ? 12.006 -13.932 18.028 1.00 46.16 198 LYS A O 1
ATOM 1501 N N . SER A 1 199 ? 10.702 -15.705 18.522 1.00 45.59 199 SER A N 1
ATOM 1502 C CA . SER A 1 199 ? 11.015 -15.813 19.938 1.00 45.59 199 SER A CA 1
ATOM 1503 C C . SER A 1 199 ? 12.489 -16.196 20.098 1.00 45.59 199 SER A C 1
ATOM 1505 O O . SER A 1 199 ? 12.847 -17.368 19.973 1.00 45.59 199 SER A O 1
ATOM 1507 N N . ASN A 1 200 ? 13.351 -15.225 20.383 1.00 38.69 200 ASN A N 1
ATOM 1508 C CA . ASN A 1 200 ? 14.601 -15.517 21.070 1.00 38.69 200 ASN A CA 1
ATOM 1509 C C . ASN A 1 200 ? 14.306 -15.458 22.563 1.00 38.69 200 ASN A C 1
ATOM 1511 O O . ASN A 1 200 ? 14.283 -14.393 23.171 1.00 38.69 200 ASN A O 1
ATOM 1515 N N . GLY A 1 201 ? 14.025 -16.633 23.122 1.00 50.25 201 GLY A N 1
ATOM 1516 C CA . GLY A 1 201 ? 14.116 -16.845 24.552 1.00 50.25 201 GLY A CA 1
ATOM 1517 C C . GLY A 1 201 ? 15.582 -16.850 24.968 1.00 50.25 201 GLY A C 1
ATOM 1518 O O . GLY A 1 201 ? 16.359 -17.676 24.487 1.00 50.25 201 GLY A O 1
ATOM 1519 N N . ARG A 1 202 ? 15.933 -15.924 25.853 1.00 37.31 202 ARG A N 1
ATOM 1520 C CA . ARG A 1 202 ? 16.692 -16.162 27.083 1.00 37.31 202 ARG A CA 1
ATOM 1521 C C . ARG A 1 202 ? 16.612 -14.925 27.960 1.00 37.31 202 ARG A C 1
ATOM 1523 O O . ARG A 1 202 ? 16.825 -13.823 27.416 1.00 37.31 202 ARG A O 1
#

Mean predicted aligned error: 22.14 Å

Solvent-accessible surface area (backbone atoms only — not comparable to full-atom values): 12738 Å² total; per-residue (Å²): 135,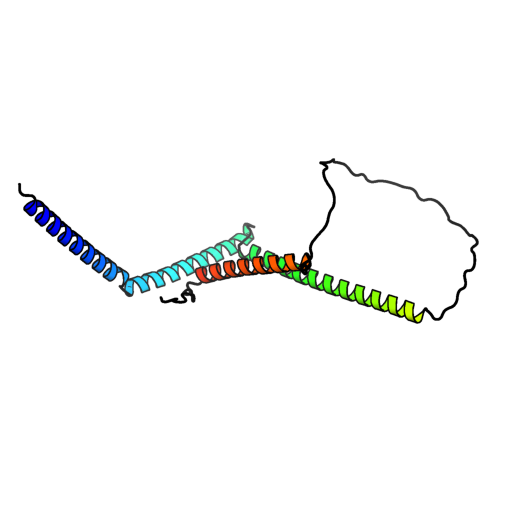63,72,63,62,54,51,51,52,50,52,51,53,51,52,51,50,51,50,51,53,49,53,52,50,50,50,50,49,59,58,70,69,30,62,68,54,53,50,50,51,50,54,50,50,52,52,51,52,49,53,54,51,52,52,50,53,49,53,58,61,50,23,68,86,67,70,50,90,46,74,66,53,55,52,52,52,50,52,50,52,52,52,49,50,56,51,50,53,51,48,52,52,50,50,51,50,51,52,48,53,51,50,53,49,51,53,52,49,54,64,66,52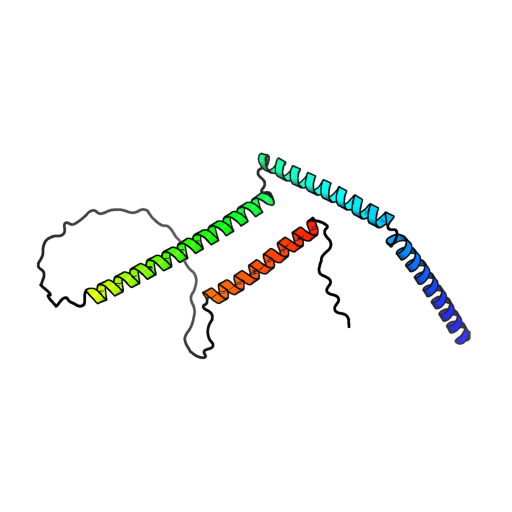,75,80,63,80,88,79,87,80,80,87,79,89,86,86,84,85,86,89,82,87,85,82,89,87,80,85,82,89,82,89,89,83,85,89,89,85,85,84,89,85,90,91,81,92,68,91,71,70,49,77,67,49,54,49,49,54,53,47,53,51,51,51,51,53,51,51,52,51,52,48,51,53,48,41,69,73,64,76,59,80,81,89,72,82,77,82,78,86,128